Protein AF-A0A3B3Q301-F1 (afdb_monomer)

Nearest PDB structures (foldseek):
  3d89-assembly1_A  TM=9.264E-01  e=3.450E-14  Mus musculus
  5bok-assembly1_A  TM=7.835E-01  e=1.018E-04  Diaphorobacter sp. DS2
  2qpz-assembly1_A  TM=7.096E-01  e=3.428E-04  Pseudomonas putida
  6icl-assembly1_A  TM=6.911E-01  e=5.634E-04  Pseudomonas putida
  3gce-assembly1_A  TM=7.256E-01  e=2.005E-03  Nocardioides aromaticivorans

pLDDT: mean 78.51, std 17.41, range [36.56, 98.62]

InterPro domains:
  IPR017941 Rieske [2Fe-2S] iron-sulphur domain [PS51296] (16-81)
  IPR036922 Rieske [2Fe-2S] iron-sulphur domain superfamily [G3DSA:2.102.10.10] (1-150)
  IPR036922 Rieske [2Fe-2S] iron-sulphur domain superfamily [SSF50022] (16-96)
  IPR054716 Soluble Rieske-type ferredoxin domain [PF22543] (17-122)

Mean predicted aligned error: 18.59 Å

Structure (mmCIF, N/CA/C/O backbone):
data_AF-A0A3B3Q301-F1
#
_entry.id   AF-A0A3B3Q301-F1
#
loop_
_atom_site.group_PDB
_atom_site.id
_atom_site.type_symbol
_atom_site.label_atom_id
_atom_site.label_alt_id
_atom_site.label_comp_id
_atom_site.label_asym_id
_atom_site.label_entity_id
_atom_site.label_seq_id
_atom_site.pdbx_PDB_ins_code
_atom_site.Cartn_x
_atom_site.Cartn_y
_atom_site.Cartn_z
_atom_site.occupancy
_atom_site.B_iso_or_equiv
_atom_site.auth_seq_id
_atom_site.auth_comp_id
_atom_site.auth_asym_id
_atom_site.auth_atom_id
_atom_site.pdbx_PDB_model_num
ATOM 1 N N . MET A 1 1 ? -50.346 21.682 -5.310 1.00 36.56 1 MET A N 1
ATOM 2 C CA . MET A 1 1 ? -48.968 21.917 -5.786 1.00 36.56 1 MET A CA 1
ATOM 3 C C . MET A 1 1 ? -48.054 21.255 -4.774 1.00 36.56 1 MET A C 1
ATOM 5 O O . MET A 1 1 ? -47.810 21.834 -3.727 1.00 36.56 1 MET A O 1
ATOM 9 N N . SER A 1 2 ? -47.692 19.997 -5.012 1.00 40.34 2 SER A N 1
ATOM 10 C CA . SER A 1 2 ? -46.866 19.226 -4.081 1.00 40.34 2 SER A CA 1
ATOM 11 C C . SER A 1 2 ? -45.411 19.411 -4.482 1.00 40.34 2 SER A C 1
ATOM 13 O O . SER A 1 2 ? -45.052 19.125 -5.621 1.00 40.34 2 SER A O 1
ATOM 15 N N . ALA A 1 3 ? -44.613 19.968 -3.575 1.00 45.28 3 ALA A N 1
ATOM 16 C CA . ALA A 1 3 ? -43.180 20.117 -3.750 1.00 45.28 3 ALA A CA 1
ATOM 17 C C . ALA A 1 3 ? -42.536 18.725 -3.741 1.00 45.28 3 ALA A C 1
ATOM 19 O O . ALA A 1 3 ? -42.644 17.997 -2.758 1.00 45.28 3 ALA A O 1
ATOM 20 N N . GLU A 1 4 ? -41.907 18.342 -4.849 1.00 47.25 4 GLU A N 1
ATOM 21 C CA . GLU A 1 4 ? -41.050 17.161 -4.897 1.00 47.25 4 GLU A CA 1
ATOM 22 C C . GLU A 1 4 ? -39.717 17.512 -4.221 1.00 47.25 4 GLU A C 1
ATOM 24 O O . GLU A 1 4 ? -38.924 18.304 -4.737 1.00 47.25 4 GLU A O 1
ATOM 29 N N . GLU A 1 5 ? -39.500 16.948 -3.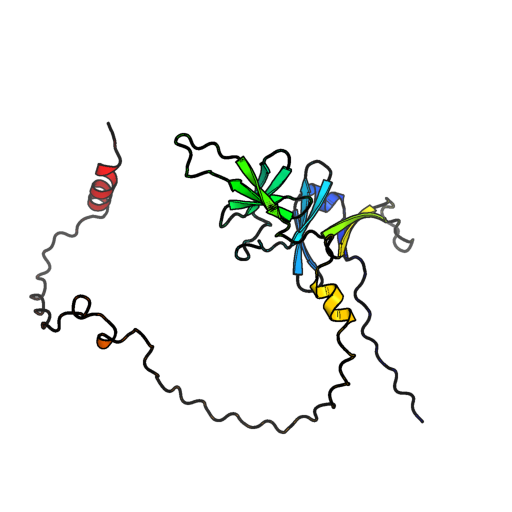032 1.00 49.50 5 GLU A N 1
ATOM 30 C CA . GLU A 1 5 ? -38.214 16.935 -2.335 1.00 49.50 5 GLU A CA 1
ATOM 31 C C . GLU A 1 5 ? -37.152 16.285 -3.232 1.00 49.50 5 GLU A C 1
ATOM 33 O O . GLU A 1 5 ? -37.231 15.109 -3.595 1.00 49.50 5 GLU A O 1
ATOM 38 N N . LYS A 1 6 ? -36.139 17.070 -3.606 1.00 41.47 6 LYS A N 1
ATOM 39 C CA . LYS A 1 6 ? -34.927 16.564 -4.245 1.00 41.47 6 LYS A CA 1
ATOM 40 C C . LYS A 1 6 ? -34.106 15.838 -3.181 1.00 41.47 6 LYS A C 1
ATOM 42 O O . LYS A 1 6 ? -33.477 16.484 -2.351 1.00 41.47 6 LYS A O 1
ATOM 47 N N . ASN A 1 7 ? -34.111 14.509 -3.215 1.00 46.19 7 ASN A N 1
ATOM 48 C CA . ASN A 1 7 ? -33.146 13.704 -2.472 1.00 46.19 7 ASN A CA 1
ATOM 49 C C . ASN A 1 7 ? -31.770 13.869 -3.132 1.00 46.19 7 ASN A C 1
ATOM 51 O O . ASN A 1 7 ? -31.473 13.223 -4.135 1.00 46.19 7 ASN A O 1
ATOM 55 N N . GLU A 1 8 ? -30.965 14.791 -2.608 1.00 46.09 8 GLU A N 1
ATOM 56 C CA . GLU A 1 8 ? -29.528 14.835 -2.866 1.00 46.09 8 GLU A CA 1
ATOM 57 C C . GLU A 1 8 ? -28.879 13.690 -2.080 1.00 46.09 8 GLU A C 1
ATOM 59 O O . GLU A 1 8 ? -29.019 13.618 -0.857 1.00 46.09 8 GLU A O 1
ATOM 64 N N . ASP A 1 9 ? -28.202 12.770 -2.772 1.00 49.12 9 ASP A N 1
ATOM 65 C CA . ASP A 1 9 ? -27.427 11.721 -2.112 1.00 49.12 9 ASP A CA 1
ATOM 66 C C . ASP A 1 9 ? -26.417 12.369 -1.144 1.00 49.12 9 ASP A C 1
ATOM 68 O O . ASP A 1 9 ? -25.700 13.298 -1.539 1.00 49.12 9 ASP A O 1
ATOM 72 N N . PRO A 1 10 ? -26.331 11.920 0.125 1.00 56.00 10 PRO A N 1
ATOM 73 C CA . PRO A 1 10 ? -25.428 12.521 1.093 1.00 56.00 10 PRO A CA 1
ATOM 74 C C . PRO A 1 10 ? -23.990 12.388 0.594 1.00 56.00 10 PRO A C 1
ATOM 76 O O . PRO A 1 10 ? -23.499 11.284 0.342 1.00 56.00 10 PRO A O 1
ATOM 79 N N . SER A 1 11 ? -23.314 13.530 0.442 1.00 60.56 11 SER A N 1
ATOM 80 C CA . SER A 1 11 ? -21.912 13.554 0.026 1.00 60.56 11 SER A CA 1
ATOM 81 C C . SER A 1 11 ? -21.065 12.651 0.939 1.00 60.56 11 SER A C 1
ATOM 83 O O . SER A 1 11 ? -21.287 12.616 2.155 1.00 60.56 11 SER A O 1
ATOM 85 N N . PRO A 1 12 ? -20.117 11.878 0.377 1.00 62.56 12 PRO A N 1
ATOM 86 C CA . PRO A 1 12 ? -19.367 10.904 1.154 1.00 62.56 12 PRO A CA 1
ATOM 87 C C . PRO A 1 12 ? -18.584 11.607 2.271 1.00 62.56 12 PRO A C 1
ATOM 89 O O . PRO A 1 12 ? -17.976 12.656 2.027 1.00 62.56 12 PRO A O 1
ATOM 92 N N . PRO A 1 13 ? -18.548 11.037 3.490 1.00 73.12 13 PRO A N 1
ATOM 93 C CA . PRO A 1 13 ? -17.844 11.656 4.600 1.00 73.12 13 PRO A CA 1
ATOM 94 C C . PRO A 1 13 ? -16.359 11.835 4.269 1.00 73.12 13 PRO A C 1
ATOM 96 O O . PRO A 1 13 ? -15.731 11.013 3.592 1.00 73.12 13 PRO A O 1
ATOM 99 N N . SER A 1 14 ? -15.789 12.936 4.761 1.00 79.88 14 SER A N 1
ATOM 100 C CA . SER A 1 14 ? -14.405 13.335 4.483 1.00 79.88 14 SER A CA 1
ATOM 101 C C . SER A 1 14 ? -13.360 12.408 5.120 1.00 79.88 14 SER A C 1
ATOM 103 O O . SER A 1 14 ? -12.206 12.392 4.679 1.00 79.88 14 SER A O 1
ATOM 105 N N . SER A 1 15 ? -13.763 11.615 6.116 1.00 87.12 15 SER A N 1
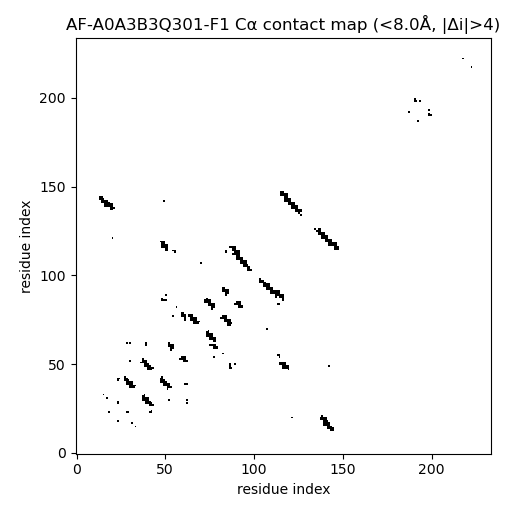ATOM 106 C CA . SER A 1 15 ? -12.936 10.647 6.840 1.00 87.12 15 SER A CA 1
ATOM 107 C C . SER A 1 15 ? -13.754 9.453 7.331 1.00 87.12 15 SER A C 1
ATOM 109 O O . SER A 1 15 ? -14.914 9.609 7.705 1.00 87.12 15 SER A O 1
ATOM 111 N N . TYR A 1 16 ? -13.114 8.287 7.403 1.00 91.12 16 TYR A N 1
ATOM 112 C CA . TYR A 1 16 ? -13.707 7.017 7.818 1.00 91.12 16 TYR A CA 1
ATOM 113 C C . TYR A 1 16 ? -12.986 6.477 9.048 1.00 91.12 16 TYR A C 1
ATOM 115 O O . TYR A 1 16 ? -11.757 6.387 9.063 1.00 91.12 16 TYR A O 1
ATOM 123 N N . PHE A 1 17 ? -13.758 6.094 10.061 1.00 91.81 17 PHE A N 1
ATOM 124 C CA . PHE A 1 17 ? -13.253 5.457 11.273 1.00 91.81 17 PHE A CA 1
ATOM 125 C C . PHE A 1 17 ? -12.709 4.054 10.965 1.00 91.81 17 PHE A C 1
ATOM 127 O O . PHE A 1 17 ? -13.417 3.225 10.390 1.00 91.81 17 PHE A O 1
ATOM 134 N N . ILE A 1 18 ? -11.469 3.768 11.370 1.00 93.25 18 ILE A N 1
ATOM 135 C CA . ILE A 1 18 ? -10.838 2.451 11.176 1.00 93.25 18 ILE A CA 1
ATOM 136 C C . ILE A 1 18 ? -10.936 1.598 12.436 1.00 93.25 18 ILE A C 1
ATOM 138 O O . ILE A 1 18 ? -11.269 0.412 12.355 1.00 93.25 18 ILE A O 1
ATOM 142 N N . GLY A 1 19 ? -10.639 2.197 13.588 1.00 92.00 19 GLY A N 1
ATOM 143 C CA . GLY A 1 19 ? -10.567 1.510 14.871 1.00 92.00 19 GLY A CA 1
ATOM 144 C C . GLY A 1 19 ? -9.884 2.350 15.947 1.00 92.00 19 GLY A C 1
ATOM 145 O O . GLY A 1 19 ? -9.416 3.466 15.692 1.00 92.00 19 GLY A O 1
ATOM 146 N N . LYS A 1 20 ? -9.815 1.790 17.158 1.00 92.06 20 LYS A N 1
ATOM 147 C CA . LYS A 1 20 ? -9.037 2.365 18.258 1.00 92.06 20 LYS A CA 1
ATOM 148 C C . LYS A 1 20 ? -7.546 2.214 17.977 1.00 92.06 20 LYS A C 1
ATOM 150 O O . LYS A 1 20 ? -7.108 1.203 17.428 1.00 92.06 20 LYS A O 1
ATOM 155 N N . ARG A 1 21 ? -6.763 3.205 18.393 1.00 92.69 21 ARG A N 1
ATOM 156 C CA . ARG A 1 21 ? -5.309 3.232 18.224 1.00 92.69 21 ARG A CA 1
ATOM 157 C C . ARG A 1 21 ? -4.651 1.999 18.834 1.00 92.69 21 ARG A C 1
ATOM 159 O O . ARG A 1 21 ? -3.904 1.317 18.146 1.00 92.69 21 ARG A O 1
ATOM 166 N N . GLU A 1 22 ? -4.974 1.688 20.085 1.00 93.69 22 GLU A N 1
ATOM 167 C CA . GLU A 1 22 ? -4.419 0.552 20.836 1.00 93.69 22 GLU A CA 1
ATOM 168 C C . GLU A 1 22 ? -4.620 -0.782 20.109 1.00 93.69 22 GLU A C 1
ATOM 170 O O . GLU A 1 22 ? -3.679 -1.565 19.965 1.00 93.69 22 GLU A O 1
ATOM 175 N N . ASP A 1 23 ? -5.827 -1.003 19.584 1.00 93.62 23 ASP A N 1
ATOM 176 C CA . ASP A 1 23 ? -6.175 -2.224 18.862 1.00 93.62 23 ASP A CA 1
ATOM 177 C C . ASP A 1 23 ? -5.344 -2.355 17.582 1.00 93.62 23 ASP A C 1
ATOM 179 O O . ASP A 1 23 ? -4.756 -3.408 17.332 1.00 93.62 23 ASP A O 1
ATOM 183 N N . ILE A 1 24 ? -5.235 -1.273 16.797 1.00 94.31 24 ILE A N 1
ATOM 184 C CA . ILE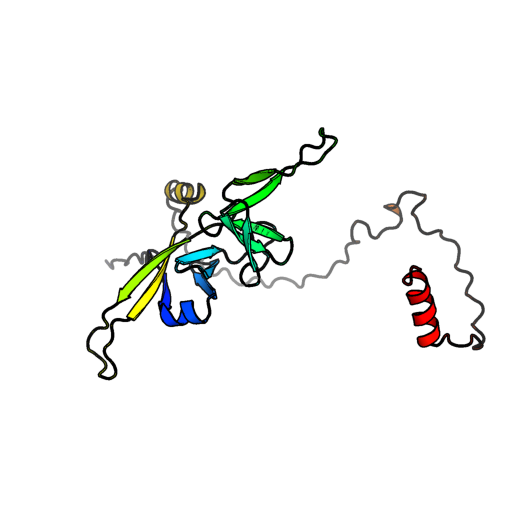 A 1 24 ? -4.481 -1.268 15.534 1.00 94.31 24 ILE A CA 1
ATOM 185 C C . ILE A 1 24 ? -2.975 -1.399 15.797 1.00 94.31 24 ILE A C 1
ATOM 187 O O . ILE A 1 24 ? -2.297 -2.140 15.088 1.00 94.31 24 ILE A O 1
ATOM 191 N N . VAL A 1 25 ? -2.446 -0.735 16.829 1.00 95.38 25 VAL A N 1
ATOM 192 C CA . VAL A 1 25 ? -1.040 -0.858 17.251 1.00 95.38 25 VAL A CA 1
ATOM 193 C C . VAL A 1 25 ? -0.719 -2.301 17.637 1.00 95.38 25 VAL A C 1
ATOM 195 O O . VAL A 1 25 ? 0.315 -2.831 17.226 1.00 95.38 25 VAL A O 1
ATOM 198 N N . LYS A 1 26 ? -1.621 -2.958 18.375 1.00 95.75 26 LYS A N 1
ATOM 199 C CA . LYS A 1 26 ? -1.454 -4.344 18.821 1.00 95.75 26 LYS A CA 1
ATOM 200 C C . LYS A 1 26 ? -1.403 -5.326 17.652 1.00 95.75 26 LYS A C 1
ATOM 202 O O . LYS A 1 26 ? -0.522 -6.182 17.622 1.00 95.75 26 LYS A O 1
ATOM 207 N N . VAL A 1 27 ? -2.320 -5.208 16.688 1.00 96.12 27 VAL A N 1
ATOM 208 C CA . VAL A 1 27 ? -2.354 -6.106 15.514 1.00 96.12 27 VAL A CA 1
ATOM 209 C C . VAL A 1 27 ? -1.389 -5.686 14.402 1.00 96.12 27 VAL A C 1
ATOM 211 O O . VAL A 1 27 ? -1.138 -6.458 13.481 1.00 96.12 27 VAL A O 1
ATOM 214 N N . LYS A 1 28 ? -0.844 -4.465 14.471 1.00 96.44 28 LYS A N 1
ATOM 215 C CA . LYS A 1 28 ? 0.029 -3.788 13.493 1.00 96.44 28 LYS A CA 1
ATOM 216 C C . LYS A 1 28 ? -0.564 -3.563 12.101 1.00 96.44 28 LYS A C 1
ATOM 218 O O . LYS A 1 28 ? -0.073 -2.693 11.384 1.00 96.44 28 LYS A O 1
ATOM 223 N N . ARG A 1 29 ? -1.567 -4.334 11.679 1.00 96.38 29 ARG A N 1
ATOM 224 C CA . ARG A 1 29 ? -2.157 -4.278 10.337 1.00 96.38 29 ARG A CA 1
ATOM 225 C C . ARG A 1 29 ? -3.662 -4.483 10.399 1.00 96.38 29 ARG A C 1
ATOM 227 O O . ARG A 1 29 ? -4.131 -5.424 11.031 1.00 96.38 29 ARG A O 1
ATOM 234 N N . VAL A 1 30 ? -4.411 -3.633 9.708 1.00 96.81 30 VAL A N 1
ATOM 235 C CA . VAL A 1 30 ? -5.868 -3.738 9.575 1.00 96.81 30 VAL A CA 1
ATOM 236 C C . VAL A 1 30 ? -6.262 -3.417 8.142 1.00 96.81 30 VAL A C 1
ATOM 238 O O . VAL A 1 30 ? -5.789 -2.438 7.574 1.00 96.81 30 VAL A O 1
ATOM 241 N N . THR A 1 31 ? -7.166 -4.210 7.575 1.00 96.44 31 THR A N 1
ATOM 242 C CA . THR A 1 31 ? -7.782 -3.932 6.273 1.00 96.44 31 THR A CA 1
ATOM 243 C C . THR A 1 31 ? -9.228 -3.487 6.479 1.00 96.44 31 THR A C 1
ATOM 245 O O . THR A 1 31 ? -9.966 -4.097 7.258 1.00 96.44 31 THR A O 1
ATOM 248 N N . LYS A 1 32 ? -9.655 -2.433 5.779 1.00 94.62 32 LYS A N 1
ATOM 249 C CA . LYS A 1 32 ? -11.044 -1.954 5.765 1.00 94.62 32 LYS A CA 1
ATOM 250 C C . LYS A 1 32 ? -11.495 -1.620 4.350 1.00 94.62 32 LYS A C 1
ATOM 252 O O . LYS A 1 32 ? -10.722 -1.085 3.563 1.00 94.62 32 LYS A O 1
ATOM 257 N N . PHE A 1 33 ? -12.764 -1.886 4.061 1.00 93.38 33 PHE A N 1
ATOM 258 C CA . PHE A 1 33 ? -13.397 -1.482 2.811 1.00 93.38 33 PHE A CA 1
ATOM 259 C C . PHE A 1 33 ? -13.957 -0.060 2.947 1.00 93.38 33 PHE A C 1
ATOM 261 O O . PHE A 1 33 ? -14.827 0.187 3.780 1.00 93.38 33 PHE A O 1
ATOM 268 N N . ILE A 1 34 ? -13.429 0.879 2.162 1.00 89.88 34 ILE A N 1
ATOM 269 C CA . ILE A 1 34 ? -13.727 2.315 2.229 1.00 89.88 34 ILE A CA 1
ATOM 270 C C . ILE A 1 34 ? -13.982 2.818 0.807 1.00 89.88 34 ILE A C 1
ATOM 272 O O . ILE A 1 34 ? -13.106 2.705 -0.049 1.00 89.88 34 ILE A O 1
ATOM 276 N N . ASN A 1 35 ? -15.166 3.377 0.538 1.00 85.00 35 ASN A N 1
ATOM 277 C CA . ASN A 1 35 ? -15.541 3.947 -0.769 1.00 85.00 35 ASN A CA 1
ATOM 278 C C . ASN A 1 35 ? -15.228 3.040 -1.969 1.00 85.00 35 ASN A C 1
ATOM 280 O O . ASN A 1 35 ? -14.646 3.477 -2.963 1.00 85.00 35 ASN A O 1
ATOM 284 N N . GLY A 1 36 ? -15.576 1.756 -1.865 1.00 86.94 36 GLY A N 1
ATOM 285 C CA . GLY A 1 36 ? -15.342 0.802 -2.949 1.00 86.94 36 GLY A CA 1
ATOM 286 C C . GLY A 1 36 ? -13.911 0.260 -3.029 1.00 86.94 36 GLY A C 1
ATOM 287 O O . GLY A 1 36 ? -13.565 -0.366 -4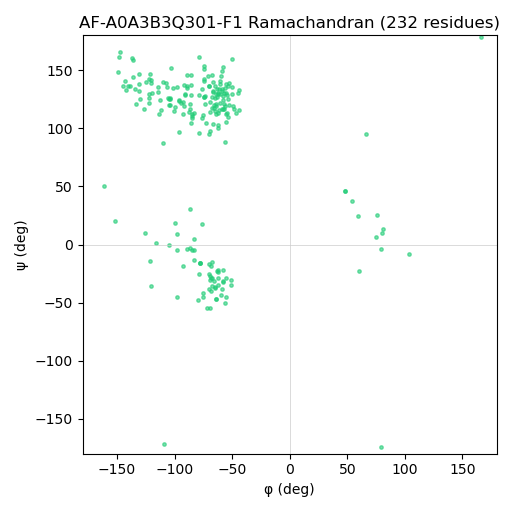.029 1.00 86.94 36 GLY A O 1
ATOM 288 N N . ARG A 1 37 ? -13.051 0.519 -2.032 1.00 91.38 37 ARG A N 1
ATOM 289 C CA . ARG A 1 37 ? -11.642 0.098 -2.035 1.00 91.38 37 ARG A CA 1
ATOM 290 C C . ARG A 1 37 ? -11.239 -0.597 -0.747 1.00 91.38 37 ARG A C 1
ATOM 292 O O . ARG A 1 37 ? -11.540 -0.119 0.341 1.00 91.38 37 ARG A O 1
ATOM 299 N N . ASP A 1 38 ? -10.467 -1.668 -0.883 1.00 95.31 38 ASP A N 1
ATOM 300 C CA . ASP A 1 38 ? -9.754 -2.276 0.237 1.00 95.31 38 ASP A CA 1
ATOM 301 C C . ASP A 1 38 ? -8.543 -1.411 0.604 1.00 95.31 38 ASP A C 1
ATOM 303 O O . ASP A 1 38 ? -7.574 -1.324 -0.157 1.00 95.31 38 ASP A O 1
ATOM 307 N N . VAL A 1 39 ? -8.586 -0.784 1.774 1.00 96.62 39 VAL A N 1
ATOM 308 C CA . VAL A 1 39 ? -7.501 0.028 2.327 1.00 96.62 39 VAL A CA 1
ATOM 309 C C . VAL A 1 39 ? -6.803 -0.752 3.429 1.00 96.62 39 VAL A C 1
ATOM 311 O O . VAL A 1 39 ? -7.430 -1.202 4.387 1.00 96.62 39 VAL A O 1
ATOM 314 N N . LEU A 1 40 ? -5.488 -0.884 3.292 1.00 97.75 40 LEU A N 1
ATOM 315 C CA . LEU A 1 40 ? -4.594 -1.457 4.283 1.00 97.75 40 LEU A CA 1
ATOM 316 C C . LEU A 1 40 ? -4.014 -0.335 5.145 1.00 97.75 40 LEU A C 1
ATOM 318 O O . LEU A 1 40 ? -3.341 0.558 4.629 1.00 97.75 40 LEU A O 1
ATOM 322 N N . VAL A 1 41 ? -4.244 -0.414 6.451 1.00 97.44 41 VAL A N 1
ATOM 323 C CA . VAL A 1 41 ? -3.661 0.455 7.475 1.00 97.44 41 VAL A CA 1
ATOM 324 C C . VAL A 1 41 ? -2.586 -0.323 8.225 1.00 97.44 41 VAL A C 1
ATOM 326 O O . VAL A 1 41 ? -2.833 -1.419 8.726 1.00 97.44 41 VAL A O 1
ATOM 329 N N . LEU A 1 42 ? -1.388 0.245 8.287 1.00 97.06 42 LEU A N 1
ATOM 330 C CA . LEU A 1 42 ? -0.187 -0.333 8.878 1.00 97.06 42 LEU A CA 1
ATOM 331 C C . LEU A 1 42 ? 0.301 0.575 10.002 1.00 97.06 42 LEU A C 1
ATOM 333 O O . LEU A 1 42 ? 0.341 1.791 9.833 1.00 97.06 42 LEU A O 1
ATOM 337 N N . TYR A 1 43 ? 0.731 -0.016 11.108 1.00 96.56 43 TYR A N 1
ATOM 338 C CA . TYR A 1 43 ? 1.466 0.663 12.165 1.00 96.56 43 TYR A CA 1
ATOM 339 C C . TYR A 1 43 ? 2.903 0.142 12.193 1.00 96.56 43 TYR A C 1
ATOM 341 O O . TYR A 1 43 ? 3.143 -1.042 12.445 1.00 96.56 43 TYR A O 1
ATOM 349 N N . HIS A 1 44 ? 3.860 1.021 11.905 1.00 95.25 44 HIS A N 1
ATOM 350 C CA . HIS A 1 44 ? 5.278 0.681 11.859 1.00 95.25 44 HIS A CA 1
ATOM 351 C C . HIS A 1 44 ? 6.121 1.857 12.359 1.00 95.25 44 HIS A C 1
ATOM 353 O O . HIS A 1 44 ? 5.858 3.001 12.004 1.00 95.25 44 HIS A O 1
ATOM 359 N N . ASN A 1 45 ? 7.131 1.585 13.192 1.00 92.56 45 ASN A N 1
ATOM 360 C CA . ASN A 1 45 ? 8.032 2.596 13.768 1.00 92.56 45 ASN A CA 1
ATOM 361 C C . ASN A 1 45 ? 7.302 3.816 14.362 1.00 92.56 45 ASN A C 1
ATOM 363 O O . ASN A 1 45 ? 7.651 4.962 14.090 1.00 92.56 45 ASN A O 1
ATOM 367 N N . GLY A 1 46 ? 6.244 3.576 15.140 1.00 92.44 46 GLY A N 1
ATOM 368 C CA . GLY A 1 46 ? 5.496 4.654 15.789 1.00 92.44 46 GLY A CA 1
ATOM 369 C C . GLY A 1 46 ? 4.510 5.403 14.888 1.00 92.44 46 GLY A C 1
ATOM 370 O O . GLY A 1 46 ? 3.786 6.251 15.394 1.00 92.44 46 GLY A O 1
ATOM 371 N N . THR A 1 47 ? 4.457 5.092 13.589 1.00 94.19 47 THR A N 1
ATOM 372 C CA . THR A 1 47 ? 3.701 5.859 12.588 1.00 94.19 47 THR A CA 1
ATOM 373 C C . THR A 1 47 ? 2.645 4.999 11.899 1.00 94.19 47 THR A C 1
ATOM 375 O O . THR A 1 47 ? 2.883 3.829 11.585 1.00 94.19 47 THR A O 1
ATOM 378 N N . PHE A 1 48 ? 1.474 5.585 11.632 1.00 96.25 48 PHE A N 1
ATOM 379 C CA . PHE A 1 48 ? 0.453 4.957 10.801 1.00 96.25 48 PHE A CA 1
ATOM 380 C C . PHE A 1 48 ? 0.631 5.294 9.320 1.00 96.25 48 PHE A C 1
ATOM 382 O O . PHE A 1 48 ? 0.806 6.448 8.928 1.00 96.25 48 PHE A O 1
ATOM 389 N N . HIS A 1 49 ? 0.487 4.276 8.482 1.00 96.94 49 HIS A N 1
ATOM 390 C CA . HIS A 1 49 ? 0.477 4.382 7.030 1.00 96.94 49 HIS A CA 1
ATOM 391 C C . HIS A 1 49 ? -0.803 3.745 6.499 1.00 96.94 49 HIS A C 1
ATOM 393 O O . HIS A 1 49 ? -1.212 2.697 6.988 1.00 96.94 49 HIS A O 1
ATOM 399 N N . ALA A 1 50 ? -1.433 4.345 5.492 1.00 96.94 50 ALA A N 1
ATOM 400 C CA . ALA A 1 50 ? -2.597 3.759 4.837 1.00 96.94 50 ALA A CA 1
ATOM 401 C C . ALA A 1 50 ? -2.415 3.779 3.324 1.00 96.94 50 ALA A C 1
ATOM 403 O O . ALA A 1 50 ? -2.072 4.810 2.757 1.00 96.94 50 ALA A O 1
ATOM 404 N N . MET A 1 51 ? -2.663 2.658 2.658 1.00 97.44 51 MET A N 1
ATOM 405 C CA . MET A 1 51 ? -2.579 2.547 1.201 1.00 97.44 51 MET A CA 1
ATOM 406 C C . MET A 1 51 ? -3.596 1.543 0.673 1.00 97.44 51 MET A C 1
ATOM 408 O O . MET A 1 51 ? -4.160 0.766 1.439 1.00 97.44 51 MET A O 1
ATOM 412 N N . ASP A 1 52 ? -3.837 1.544 -0.635 1.00 97.38 52 ASP A N 1
ATOM 413 C CA . ASP A 1 52 ? -4.661 0.498 -1.247 1.00 97.38 52 ASP A CA 1
ATOM 414 C C . ASP A 1 52 ? -4.026 -0.879 -0.965 1.00 97.38 52 ASP A C 1
ATOM 416 O O . ASP A 1 52 ? -2.823 -1.064 -1.149 1.00 97.38 52 ASP A O 1
ATOM 420 N N . MET A 1 53 ? -4.825 -1.850 -0.521 1.00 97.69 53 MET A N 1
ATOM 421 C CA . MET A 1 53 ? -4.361 -3.197 -0.164 1.00 97.69 53 MET A CA 1
ATOM 422 C C . MET A 1 53 ? -3.876 -3.988 -1.388 1.00 97.69 53 MET A C 1
ATOM 424 O O . MET A 1 53 ? -3.038 -4.883 -1.275 1.00 97.69 53 MET A O 1
ATOM 428 N N . ARG A 1 54 ? -4.428 -3.695 -2.567 1.00 97.81 54 ARG A N 1
ATOM 429 C CA . ARG A 1 54 ? -4.113 -4.390 -3.818 1.00 97.81 54 ARG A CA 1
ATOM 430 C C . ARG A 1 54 ? -2.902 -3.738 -4.478 1.00 97.81 54 ARG A C 1
ATOM 432 O O . ARG A 1 54 ? -2.927 -2.553 -4.792 1.00 97.81 54 ARG A O 1
ATOM 439 N N . CYS A 1 55 ? -1.846 -4.515 -4.698 1.00 98.06 55 CYS A N 1
ATOM 440 C CA . CYS A 1 55 ? -0.611 -4.056 -5.331 1.00 98.06 55 CYS A CA 1
ATOM 441 C C . CYS A 1 55 ? -0.862 -3.559 -6.759 1.00 98.06 55 CYS A C 1
ATOM 443 O O . CYS A 1 55 ? -1.472 -4.274 -7.555 1.00 98.06 55 CYS A O 1
ATOM 445 N N . TYR A 1 56 ? -0.309 -2.398 -7.115 1.00 97.75 56 TYR A N 1
ATOM 446 C CA . TYR A 1 56 ? -0.460 -1.800 -8.446 1.00 97.75 56 TYR A CA 1
ATOM 447 C C . TYR A 1 56 ? 0.029 -2.683 -9.607 1.00 97.75 56 TYR A C 1
ATOM 449 O O . TYR A 1 56 ? -0.371 -2.455 -10.743 1.00 97.75 56 TYR A O 1
ATOM 457 N N . HIS A 1 57 ? 0.915 -3.654 -9.354 1.00 97.00 57 HIS A N 1
ATOM 458 C CA . HIS A 1 57 ? 1.477 -4.500 -10.409 1.00 97.00 57 HIS A CA 1
ATOM 459 C C . HIS A 1 57 ? 0.436 -5.458 -10.999 1.00 97.00 57 HIS A C 1
ATOM 461 O O . HIS A 1 57 ? 0.237 -5.498 -12.208 1.00 97.00 57 HIS A O 1
ATOM 467 N N . SER A 1 58 ? -0.212 -6.252 -10.142 1.00 97.12 58 SER A N 1
ATOM 468 C CA . SER A 1 58 ? -1.166 -7.288 -10.578 1.00 97.12 58 SER A CA 1
ATOM 469 C C . SER A 1 58 ? -2.248 -7.581 -9.535 1.00 97.12 58 SER A C 1
ATOM 471 O O . SER A 1 58 ? -2.831 -8.653 -9.542 1.00 97.12 58 SER A O 1
ATOM 473 N N . GLY A 1 59 ? -2.492 -6.672 -8.585 1.00 97.44 59 GLY A N 1
ATOM 474 C CA . GLY A 1 59 ? -3.528 -6.839 -7.559 1.00 97.44 59 GLY A CA 1
ATOM 475 C C . GLY A 1 59 ? -3.140 -7.710 -6.358 1.00 97.44 59 GLY A C 1
ATOM 476 O O . GLY A 1 59 ? -4.006 -8.087 -5.567 1.00 97.44 59 GLY A O 1
ATOM 477 N N . GLY A 1 60 ? -1.849 -8.013 -6.187 1.00 97.81 60 GLY A N 1
ATOM 478 C CA . GLY A 1 60 ? -1.367 -8.852 -5.086 1.00 97.81 60 GLY A CA 1
ATOM 479 C C . GLY A 1 60 ? -1.709 -8.304 -3.690 1.00 97.81 60 GLY A C 1
ATOM 480 O O . GLY A 1 60 ? -1.788 -7.086 -3.519 1.00 97.81 60 GLY A O 1
ATOM 481 N N . PRO A 1 61 ? -1.902 -9.173 -2.681 1.00 97.81 61 PRO A N 1
ATOM 482 C CA . PRO A 1 61 ? -2.376 -8.789 -1.356 1.00 97.81 61 PRO A CA 1
ATOM 483 C C . PRO A 1 61 ? -1.239 -8.186 -0.523 1.00 97.81 61 PRO A C 1
ATOM 485 O O . PRO A 1 61 ? -0.477 -8.907 0.120 1.00 97.81 61 PRO A O 1
ATOM 488 N N . LEU A 1 62 ? -1.127 -6.855 -0.501 1.00 98.25 62 LEU A N 1
ATOM 489 C CA . LEU A 1 62 ? -0.085 -6.164 0.267 1.00 98.25 62 LEU A CA 1
ATOM 490 C C . LEU A 1 62 ? -0.212 -6.394 1.775 1.00 98.25 62 LEU A C 1
ATOM 492 O O . LEU A 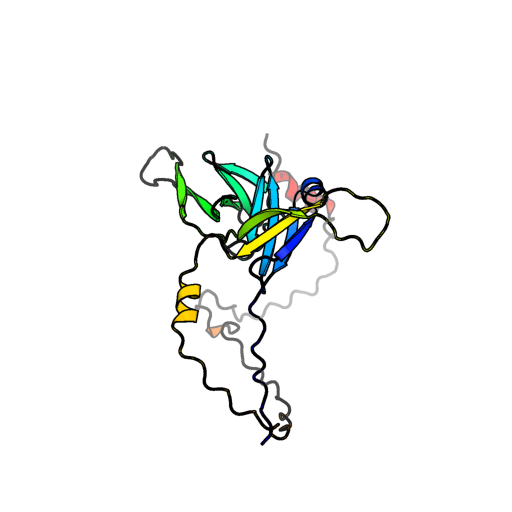1 62 ? 0.791 -6.332 2.470 1.00 98.25 62 LEU A O 1
ATOM 496 N N . GLN A 1 63 ? -1.394 -6.752 2.284 1.00 97.56 63 GLN A N 1
ATOM 497 C CA . GLN A 1 63 ? -1.574 -7.114 3.695 1.00 97.56 63 GLN A CA 1
ATOM 498 C C . GLN A 1 63 ? -0.632 -8.242 4.159 1.00 97.56 63 GLN A C 1
ATOM 500 O O . GLN A 1 63 ? -0.210 -8.238 5.314 1.00 97.56 63 GLN A O 1
ATOM 505 N N . ASN A 1 64 ? -0.229 -9.128 3.239 1.00 97.38 64 ASN A N 1
ATOM 506 C CA . ASN A 1 64 ? 0.684 -10.248 3.482 1.00 97.38 64 ASN A CA 1
ATOM 507 C C . ASN A 1 64 ? 2.139 -9.931 3.076 1.00 97.38 64 ASN A C 1
ATOM 509 O O . ASN A 1 64 ? 2.954 -10.840 2.982 1.00 97.38 64 ASN A O 1
ATOM 513 N N . GLY A 1 65 ? 2.452 -8.678 2.736 1.00 97.75 65 GLY A N 1
ATOM 514 C CA . GLY A 1 65 ? 3.793 -8.268 2.322 1.00 97.75 65 GLY A CA 1
ATOM 515 C C . GLY A 1 65 ? 4.696 -7.912 3.497 1.00 97.75 65 GLY A C 1
ATOM 516 O O . GLY A 1 65 ? 4.233 -7.339 4.484 1.00 97.75 65 GLY A O 1
ATOM 517 N N . ASP A 1 66 ? 5.987 -8.191 3.396 1.00 97.56 66 ASP A N 1
ATOM 518 C CA . ASP A 1 66 ? 6.954 -7.808 4.427 1.00 97.56 66 ASP A CA 1
ATOM 519 C C . ASP A 1 66 ? 7.242 -6.304 4.387 1.00 97.56 66 ASP A C 1
ATOM 521 O O . ASP A 1 66 ? 7.060 -5.657 3.354 1.00 97.56 66 ASP A O 1
ATOM 525 N N . ILE A 1 67 ? 7.635 -5.725 5.524 1.00 98.00 67 ILE A N 1
ATOM 526 C CA . ILE A 1 67 ? 8.067 -4.323 5.598 1.00 98.00 67 ILE A CA 1
ATOM 527 C C . ILE A 1 67 ? 9.583 -4.319 5.739 1.00 98.00 67 ILE A C 1
ATOM 529 O O . ILE A 1 67 ? 10.119 -4.867 6.698 1.00 98.00 67 ILE A O 1
ATOM 533 N N . GLU A 1 68 ? 10.253 -3.690 4.784 1.00 97.50 68 GLU A N 1
ATOM 534 C CA . GLU A 1 68 ? 11.708 -3.645 4.675 1.00 97.50 68 GLU A CA 1
ATOM 535 C C . GLU A 1 68 ? 12.173 -2.232 4.313 1.00 97.50 68 GLU A C 1
ATOM 537 O O . GLU A 1 68 ? 11.407 -1.410 3.802 1.00 97.50 68 GLU A O 1
ATOM 542 N N . GLU A 1 69 ? 13.445 -1.941 4.558 1.00 97.00 69 GLU A N 1
ATOM 543 C CA . GLU A 1 69 ? 14.045 -0.652 4.235 1.00 97.00 69 GLU A CA 1
ATOM 544 C C . GLU A 1 69 ? 14.920 -0.750 2.982 1.00 97.00 69 GLU A C 1
ATOM 546 O O . GLU A 1 69 ? 15.854 -1.547 2.911 1.00 97.00 69 GLU A O 1
ATOM 551 N N . PHE A 1 70 ? 14.644 0.099 1.990 1.00 96.88 70 PHE A N 1
ATOM 552 C CA . PHE A 1 70 ? 15.438 0.193 0.766 1.00 96.88 70 PHE A CA 1
ATOM 553 C C . PHE A 1 70 ? 15.805 1.643 0.493 1.00 96.88 70 PHE A C 1
ATOM 555 O O . PHE A 1 70 ? 14.932 2.504 0.395 1.00 96.88 70 PHE A O 1
ATOM 562 N N . SER A 1 71 ? 17.102 1.921 0.329 1.00 93.25 71 SER A N 1
ATOM 563 C CA . SER A 1 71 ? 17.603 3.277 0.059 1.00 93.25 71 SER A CA 1
ATOM 564 C C . SER A 1 71 ? 17.136 4.319 1.095 1.00 93.25 71 SER A C 1
ATOM 566 O O . SER A 1 71 ? 16.800 5.444 0.725 1.00 93.25 71 SER A O 1
ATOM 568 N N . GLY A 1 72 ? 17.058 3.939 2.377 1.00 94.50 72 GLY A N 1
ATOM 569 C CA . GLY A 1 72 ? 16.570 4.811 3.454 1.00 94.50 72 GLY A CA 1
ATOM 570 C C . GLY A 1 72 ? 15.048 5.011 3.478 1.00 94.50 72 GLY A C 1
ATOM 571 O O . GLY A 1 72 ? 14.547 5.857 4.214 1.00 94.50 72 GLY A O 1
ATOM 572 N N . LYS A 1 73 ? 14.292 4.291 2.634 1.00 96.38 73 LYS A N 1
ATOM 573 C CA . LYS A 1 73 ? 12.830 4.381 2.557 1.00 96.38 73 LYS A CA 1
ATOM 574 C C . LYS A 1 73 ? 12.197 3.078 3.042 1.00 96.38 73 LYS A C 1
ATOM 576 O O . LYS A 1 73 ? 12.446 2.012 2.477 1.00 96.38 73 LYS A O 1
ATOM 581 N N . LEU A 1 74 ? 11.305 3.178 4.027 1.00 97.56 74 LEU A N 1
ATOM 582 C CA . LEU A 1 74 ? 10.450 2.064 4.435 1.00 97.56 74 LEU A CA 1
ATOM 583 C C . LEU A 1 74 ? 9.497 1.689 3.303 1.00 97.56 74 LEU A C 1
ATOM 585 O O . LEU A 1 74 ? 8.749 2.533 2.797 1.00 97.56 74 LEU A O 1
ATOM 589 N N . CYS A 1 75 ? 9.509 0.418 2.928 1.00 98.25 75 CYS A N 1
ATOM 590 C CA . CYS A 1 75 ? 8.714 -0.128 1.848 1.00 98.25 75 CYS A CA 1
ATOM 591 C C . CYS A 1 75 ? 7.973 -1.383 2.286 1.00 98.25 75 CYS A C 1
ATOM 593 O O . CYS A 1 75 ? 8.501 -2.200 3.032 1.00 98.25 75 CYS A O 1
ATOM 595 N N . ILE A 1 76 ? 6.782 -1.575 1.733 1.00 98.44 76 ILE A N 1
ATOM 596 C CA . ILE A 1 76 ? 6.126 -2.875 1.729 1.00 98.44 76 ILE A CA 1
ATOM 597 C C . ILE A 1 76 ? 6.540 -3.663 0.484 1.00 98.44 76 ILE A C 1
ATOM 599 O O . ILE A 1 76 ? 6.567 -3.125 -0.629 1.00 98.44 76 ILE A O 1
ATOM 603 N N . VAL A 1 77 ? 6.876 -4.936 0.670 1.00 98.62 77 VAL A N 1
ATOM 604 C CA . VAL A 1 77 ? 7.290 -5.860 -0.387 1.00 98.62 77 VAL A CA 1
ATOM 605 C C . VAL A 1 77 ? 6.108 -6.740 -0.764 1.00 98.62 77 VAL A C 1
ATOM 607 O O . VAL A 1 77 ? 5.623 -7.545 0.026 1.00 98.62 77 VAL A O 1
ATOM 610 N N . CYS A 1 78 ? 5.620 -6.603 -1.997 1.00 98.50 78 CYS A N 1
ATOM 611 C CA . CYS A 1 78 ? 4.498 -7.405 -2.473 1.00 98.50 78 CYS A CA 1
ATOM 612 C C . CYS A 1 78 ? 4.859 -8.905 -2.478 1.00 98.50 78 CYS A C 1
ATOM 614 O O . CYS A 1 78 ? 5.863 -9.275 -3.094 1.00 98.50 78 CYS A O 1
ATOM 616 N N . PRO A 1 79 ? 4.032 -9.793 -1.893 1.00 98.31 79 PRO A N 1
ATOM 617 C CA . PRO A 1 79 ? 4.376 -11.207 -1.764 1.00 98.31 79 PRO A CA 1
ATOM 618 C C . PRO A 1 79 ? 4.467 -11.934 -3.112 1.00 98.31 79 PRO A C 1
ATOM 620 O O . PRO A 1 79 ? 5.294 -12.834 -3.238 1.00 98.31 79 PRO A O 1
ATOM 623 N N . TRP A 1 80 ? 3.681 -11.519 -4.115 1.00 98.12 80 TRP A N 1
ATOM 624 C CA . TRP A 1 80 ? 3.617 -12.176 -5.428 1.00 98.12 80 TRP A CA 1
ATOM 625 C C . TRP A 1 80 ? 4.870 -11.945 -6.275 1.00 98.12 80 TRP A C 1
ATOM 627 O O . TRP A 1 80 ? 5.497 -12.896 -6.718 1.00 98.12 80 TRP A O 1
ATOM 637 N N . HIS A 1 81 ? 5.250 -10.682 -6.483 1.00 97.31 81 HIS A N 1
ATOM 638 C CA . HIS A 1 81 ? 6.295 -10.316 -7.454 1.00 97.31 81 HIS A CA 1
ATOM 639 C C . HIS A 1 81 ? 7.428 -9.473 -6.848 1.00 97.31 81 HIS A C 1
ATOM 641 O O . HIS A 1 81 ? 8.236 -8.902 -7.573 1.00 97.31 81 HIS A O 1
ATOM 647 N N . LYS A 1 82 ? 7.467 -9.332 -5.516 1.00 97.88 82 LYS A N 1
ATOM 648 C CA . LYS A 1 82 ? 8.529 -8.641 -4.756 1.00 97.88 82 LYS A CA 1
ATOM 649 C C . LYS A 1 82 ? 8.745 -7.165 -5.117 1.00 97.88 82 LYS A C 1
ATOM 651 O O . LYS A 1 82 ? 9.817 -6.595 -4.883 1.00 97.88 82 LYS A O 1
ATOM 656 N N . TYR A 1 83 ? 7.703 -6.535 -5.658 1.00 98.12 83 TYR A N 1
ATOM 657 C CA . TYR A 1 83 ? 7.646 -5.096 -5.888 1.00 98.12 83 TYR A CA 1
ATOM 658 C C . TYR A 1 83 ? 7.744 -4.351 -4.559 1.00 98.12 83 TYR A C 1
ATOM 660 O O . TYR A 1 83 ? 7.012 -4.668 -3.624 1.00 98.12 83 TYR A O 1
ATOM 668 N N . LYS A 1 84 ? 8.640 -3.365 -4.503 1.00 98.50 84 LYS A N 1
ATOM 669 C CA . LYS A 1 84 ? 8.942 -2.567 -3.312 1.00 98.50 84 LYS A CA 1
ATOM 670 C C . LYS A 1 84 ? 8.198 -1.247 -3.426 1.00 98.50 84 LYS A C 1
ATOM 672 O O . LYS A 1 84 ? 8.408 -0.517 -4.395 1.00 98.50 84 LYS A O 1
ATOM 677 N N . ILE A 1 85 ? 7.298 -0.979 -2.490 1.00 98.62 85 ILE A N 1
ATOM 678 C CA . ILE A 1 85 ? 6.411 0.186 -2.519 1.00 98.62 85 ILE A CA 1
ATOM 679 C C . ILE A 1 85 ? 6.635 1.001 -1.254 1.00 98.62 85 ILE A C 1
ATOM 681 O O . ILE A 1 85 ? 6.443 0.472 -0.164 1.00 98.62 85 ILE A O 1
ATOM 685 N N . THR A 1 86 ? 7.007 2.275 -1.372 1.00 98.19 86 THR A N 1
ATOM 686 C CA . THR A 1 86 ? 7.268 3.110 -0.190 1.00 98.19 86 THR A CA 1
ATOM 687 C C . THR A 1 86 ? 5.997 3.326 0.635 1.00 98.19 86 THR A C 1
ATOM 689 O O . THR A 1 86 ? 4.932 3.615 0.092 1.00 98.19 86 THR A O 1
ATOM 692 N N . LEU A 1 87 ? 6.097 3.215 1.963 1.00 97.12 87 LEU A N 1
ATOM 693 C CA . LEU A 1 87 ? 4.949 3.381 2.867 1.00 97.12 87 LEU A CA 1
ATOM 694 C C . LEU A 1 87 ? 4.429 4.823 2.928 1.00 97.12 87 LEU A C 1
ATOM 696 O O . LEU A 1 87 ? 3.252 5.053 3.204 1.00 97.12 87 LEU A O 1
ATOM 700 N N . LEU A 1 88 ? 5.313 5.796 2.704 1.00 95.31 88 LEU A N 1
ATOM 701 C CA . LEU A 1 88 ? 4.999 7.213 2.867 1.00 95.31 88 LEU A CA 1
ATOM 702 C C . LEU A 1 88 ? 4.222 7.787 1.672 1.00 95.31 88 LEU A C 1
ATOM 704 O O . LEU A 1 88 ? 3.191 8.432 1.880 1.00 95.31 88 LEU A O 1
ATOM 708 N N . GLU A 1 89 ? 4.709 7.501 0.460 1.00 96.00 89 GLU A N 1
ATOM 709 C CA . GLU A 1 89 ? 4.278 8.120 -0.808 1.00 96.00 89 GLU A CA 1
ATOM 710 C C . GLU A 1 89 ? 3.751 7.097 -1.832 1.00 96.00 89 GLU A C 1
ATOM 712 O O . GLU A 1 89 ? 3.121 7.464 -2.817 1.00 96.00 89 GLU A O 1
ATOM 717 N N . GLY A 1 90 ? 3.994 5.795 -1.637 1.00 97.12 90 GLY A N 1
ATOM 718 C CA . GLY A 1 90 ? 3.562 4.763 -2.581 1.00 97.12 90 GLY A CA 1
ATOM 719 C C . GLY A 1 90 ? 4.415 4.688 -3.850 1.00 97.12 90 GLY A C 1
ATOM 720 O O . GLY A 1 90 ? 3.944 4.248 -4.903 1.00 97.12 90 GLY A O 1
ATOM 721 N N . GLU A 1 91 ? 5.675 5.116 -3.782 1.00 97.94 91 GLU A N 1
ATOM 722 C CA . GLU A 1 91 ? 6.623 5.013 -4.890 1.00 97.94 91 GLU A CA 1
ATOM 723 C C . GLU A 1 91 ? 7.037 3.561 -5.141 1.00 97.94 91 GLU A C 1
ATOM 725 O O . GLU A 1 91 ? 7.367 2.835 -4.206 1.00 97.94 91 GLU A O 1
ATOM 730 N N . GLY A 1 92 ? 7.096 3.147 -6.408 1.00 98.06 92 GLY A N 1
ATOM 731 C CA . GLY A 1 92 ? 7.652 1.845 -6.780 1.00 98.06 92 GLY A CA 1
ATOM 732 C C . GLY A 1 92 ? 9.173 1.901 -6.932 1.00 98.06 92 GLY A C 1
ATOM 733 O O . GLY A 1 92 ? 9.653 2.461 -7.916 1.00 98.06 92 GLY A O 1
ATOM 734 N N . LEU A 1 93 ? 9.929 1.294 -6.016 1.00 97.81 93 LEU A N 1
ATOM 735 C CA . LEU A 1 93 ? 11.395 1.259 -6.076 1.00 97.81 93 LEU A CA 1
ATOM 736 C C . LEU A 1 93 ? 11.917 0.052 -6.859 1.00 97.81 93 LEU A C 1
ATOM 738 O O . LEU A 1 93 ? 11.351 -1.044 -6.815 1.00 97.81 93 LEU A O 1
ATOM 742 N N . TYR A 1 94 ? 13.032 0.249 -7.557 1.00 96.62 94 TYR A N 1
ATOM 743 C CA . TYR A 1 94 ? 13.759 -0.801 -8.265 1.00 96.62 94 TYR A CA 1
ATOM 744 C C . TYR A 1 94 ? 15.259 -0.503 -8.293 1.00 96.62 94 TYR A C 1
ATOM 746 O O . TYR A 1 94 ? 15.683 0.631 -8.078 1.00 96.62 94 TYR A O 1
ATOM 754 N N . GLN A 1 95 ? 16.064 -1.529 -8.560 1.00 95.62 95 GLN A N 1
ATOM 755 C CA . GLN A 1 95 ? 17.488 -1.364 -8.823 1.00 95.62 95 GLN A CA 1
ATOM 756 C C . GLN A 1 95 ? 17.693 -1.218 -10.331 1.00 95.62 95 GLN A C 1
ATOM 758 O O . GLN A 1 95 ? 17.433 -2.147 -11.092 1.00 95.62 95 GLN A O 1
ATOM 763 N N . ALA A 1 96 ? 18.113 -0.033 -10.760 1.00 92.19 96 ALA A N 1
ATOM 764 C CA . ALA A 1 96 ? 18.542 0.223 -12.120 1.00 92.19 96 ALA A CA 1
ATOM 765 C C . ALA A 1 96 ? 19.948 -0.347 -12.323 1.00 92.19 96 ALA A C 1
ATOM 767 O O . ALA A 1 96 ? 20.842 -0.136 -11.500 1.00 92.19 96 ALA A O 1
ATOM 768 N N . VAL A 1 97 ? 20.131 -1.053 -13.431 1.00 92.75 97 VAL A N 1
ATOM 769 C CA . VAL A 1 97 ? 21.405 -1.635 -13.847 1.00 92.75 97 VAL A CA 1
ATOM 770 C C . VAL A 1 97 ? 21.726 -1.074 -15.223 1.00 92.75 97 VAL A C 1
ATOM 772 O O . VAL A 1 97 ? 20.870 -1.097 -16.104 1.00 92.75 97 VAL A O 1
ATOM 775 N N . ASP A 1 98 ? 22.937 -0.550 -15.396 1.00 88.62 98 ASP A N 1
ATOM 776 C CA . ASP A 1 98 ? 23.434 -0.135 -16.706 1.00 88.62 98 ASP A CA 1
ATOM 777 C C . ASP A 1 98 ? 24.042 -1.358 -17.411 1.00 88.62 98 ASP A C 1
ATOM 779 O O . ASP A 1 98 ? 25.089 -1.844 -16.967 1.00 88.62 98 ASP A O 1
ATOM 783 N N . PRO A 1 99 ? 23.410 -1.879 -18.481 1.00 89.44 99 PRO A N 1
ATOM 784 C CA . PRO A 1 99 ? 23.902 -3.062 -19.183 1.00 89.44 99 PRO A CA 1
ATOM 785 C C . PRO A 1 99 ? 25.227 -2.810 -19.918 1.00 89.44 99 PRO A C 1
ATOM 787 O O . PRO A 1 99 ? 25.900 -3.761 -20.302 1.00 89.44 99 PRO A O 1
ATOM 790 N N . SER A 1 100 ? 25.624 -1.548 -20.106 1.00 89.88 100 SER A N 1
ATOM 791 C CA . SER A 1 100 ? 26.864 -1.175 -20.797 1.00 89.88 100 SER A CA 1
ATOM 792 C C . SER A 1 100 ? 28.104 -1.345 -19.911 1.00 89.88 100 SER A C 1
ATOM 794 O O . SER A 1 100 ? 29.233 -1.330 -20.406 1.00 89.88 100 SER A O 1
ATOM 796 N N . GLN A 1 101 ? 27.926 -1.483 -18.591 1.00 88.56 101 GLN A N 1
ATOM 797 C CA . GLN A 1 101 ? 29.026 -1.624 -17.638 1.00 88.56 101 GLN A CA 1
ATOM 798 C C . GLN A 1 101 ? 29.386 -3.094 -17.416 1.00 88.56 101 GLN A C 1
ATOM 800 O O . GLN A 1 101 ? 28.541 -3.909 -17.063 1.00 88.56 101 GLN A O 1
ATOM 805 N N . LYS A 1 102 ? 30.681 -3.423 -17.528 1.00 87.19 102 LYS A N 1
ATOM 806 C CA . LYS A 1 102 ? 31.196 -4.783 -17.266 1.00 87.19 102 LYS A CA 1
ATOM 807 C C . LYS A 1 102 ? 30.978 -5.251 -15.823 1.00 87.19 102 LYS A C 1
ATOM 809 O O . LYS A 1 102 ? 30.873 -6.446 -15.580 1.00 87.19 102 LYS A O 1
ATOM 814 N N . VAL A 1 103 ? 30.938 -4.318 -14.870 1.00 90.19 103 VAL A N 1
ATOM 815 C CA . VAL A 1 103 ? 30.643 -4.595 -13.459 1.00 90.19 103 VAL A CA 1
ATOM 816 C C . VAL A 1 103 ? 29.314 -3.939 -13.129 1.00 90.19 103 VAL A C 1
ATOM 818 O O . VAL A 1 103 ? 29.216 -2.711 -13.111 1.00 90.19 103 VAL A O 1
ATOM 821 N N . LEU A 1 104 ? 28.297 -4.758 -12.867 1.00 87.44 104 LEU A N 1
ATOM 822 C CA . LEU A 1 104 ? 26.955 -4.277 -12.567 1.00 87.44 104 LEU A CA 1
ATOM 823 C C . LEU A 1 104 ? 26.953 -3.582 -11.201 1.00 87.44 104 LEU A C 1
ATOM 825 O O . LEU A 1 104 ? 27.169 -4.211 -10.167 1.00 87.44 104 LEU A O 1
ATOM 829 N N . LYS A 1 105 ? 26.707 -2.270 -11.200 1.00 89.50 105 LYS A N 1
ATOM 830 C CA . LYS A 1 105 ? 26.535 -1.462 -9.986 1.00 89.50 105 LYS A CA 1
ATOM 831 C C . LYS A 1 105 ? 25.070 -1.042 -9.872 1.00 89.50 105 LYS A C 1
ATOM 833 O O . LYS A 1 105 ? 24.719 0.024 -10.385 1.00 89.50 105 LYS A O 1
ATOM 838 N N . PRO A 1 106 ? 24.208 -1.867 -9.252 1.00 91.06 106 PRO A N 1
ATOM 839 C CA . PRO A 1 106 ? 22.797 -1.542 -9.119 1.00 91.06 106 PRO A CA 1
ATOM 840 C C . PRO A 1 106 ? 22.623 -0.249 -8.321 1.00 91.06 106 PRO A C 1
ATOM 842 O O . PRO A 1 106 ? 23.172 -0.093 -7.230 1.00 91.06 106 PRO A O 1
ATOM 845 N N . LYS A 1 107 ? 21.841 0.682 -8.866 1.00 92.94 107 LYS A N 1
ATOM 846 C CA . LYS A 1 107 ? 21.469 1.934 -8.200 1.00 92.94 107 LYS A CA 1
ATOM 847 C C . LYS A 1 107 ? 19.978 1.940 -7.935 1.00 92.94 107 LYS A C 1
ATOM 849 O O . LYS A 1 107 ? 19.190 1.596 -8.810 1.00 92.94 107 LYS A O 1
ATOM 854 N N . TRP A 1 108 ? 19.576 2.355 -6.742 1.00 95.69 108 TRP A N 1
ATOM 855 C CA . TRP A 1 108 ? 18.161 2.521 -6.440 1.00 95.69 108 TRP A CA 1
ATOM 856 C C . TRP A 1 108 ? 17.564 3.660 -7.263 1.00 95.69 108 TRP A C 1
ATOM 858 O O . TRP A 1 108 ? 18.108 4.760 -7.321 1.00 95.69 108 TRP A O 1
ATOM 868 N N . ALA A 1 109 ? 16.434 3.374 -7.894 1.00 95.62 109 ALA A N 1
ATOM 869 C CA . ALA A 1 109 ? 15.660 4.308 -8.688 1.00 95.62 109 ALA A CA 1
ATOM 870 C C . ALA A 1 109 ? 14.168 4.160 -8.363 1.00 95.62 109 ALA A C 1
ATOM 872 O O . ALA A 1 109 ? 13.713 3.132 -7.851 1.00 95.62 109 ALA A O 1
ATOM 873 N N . SER A 1 110 ? 13.398 5.204 -8.666 1.00 97.00 110 SER A N 1
ATOM 874 C CA . SER A 1 110 ? 11.952 5.250 -8.444 1.00 97.00 110 SER A CA 1
ATOM 875 C C . SER A 1 110 ? 11.209 5.215 -9.775 1.00 97.00 110 SER A C 1
ATOM 877 O O . SER A 1 110 ? 11.609 5.865 -10.739 1.00 97.00 110 SER A O 1
ATOM 879 N N . LYS A 1 111 ? 10.102 4.469 -9.830 1.00 96.00 111 LYS A N 1
ATOM 880 C CA . LYS A 1 111 ? 9.121 4.517 -10.927 1.00 96.00 111 LYS A CA 1
ATOM 881 C C . LYS A 1 111 ? 8.116 5.670 -10.746 1.00 96.00 111 LYS A C 1
ATOM 883 O O . LYS A 1 111 ? 7.159 5.755 -11.516 1.00 96.00 111 LYS A O 1
ATOM 888 N N . GLY A 1 112 ? 8.300 6.517 -9.730 1.00 96.50 112 GLY A N 1
ATOM 889 C CA . GLY A 1 112 ? 7.315 7.494 -9.269 1.00 96.50 112 GLY A CA 1
ATOM 890 C C . GLY A 1 112 ? 6.230 6.855 -8.401 1.00 96.50 112 GLY A C 1
ATOM 891 O O . GLY A 1 112 ? 6.297 5.665 -8.077 1.00 96.50 112 GLY A O 1
ATOM 892 N N . ILE A 1 113 ? 5.221 7.649 -8.037 1.00 96.44 113 ILE A N 1
ATOM 893 C CA . ILE A 1 113 ? 4.061 7.203 -7.253 1.00 96.44 113 ILE A CA 1
ATOM 894 C C . ILE A 1 113 ? 3.259 6.199 -8.087 1.00 96.44 113 ILE A C 1
ATOM 896 O O . ILE A 1 113 ? 2.761 6.518 -9.169 1.00 96.44 113 ILE A O 1
ATOM 900 N N . LYS A 1 114 ? 3.163 4.964 -7.594 1.00 96.94 114 LYS A N 1
ATOM 901 C CA . LYS A 1 114 ? 2.457 3.858 -8.258 1.00 96.94 114 LYS A CA 1
ATOM 902 C C . LYS A 1 114 ? 1.331 3.297 -7.409 1.00 96.94 114 LYS A C 1
ATOM 904 O O . LYS A 1 114 ? 0.296 2.919 -7.949 1.00 96.94 114 LYS A O 1
ATOM 909 N N . GLN A 1 115 ? 1.527 3.264 -6.097 1.00 97.62 115 GLN A N 1
ATOM 910 C CA . GLN A 1 115 ? 0.523 2.844 -5.138 1.00 97.62 115 GLN A CA 1
ATOM 911 C C . GLN A 1 115 ? -0.158 4.072 -4.546 1.00 97.62 115 GLN A C 1
ATOM 913 O O . GLN A 1 115 ? 0.494 5.041 -4.165 1.00 97.62 115 GLN A O 1
ATOM 918 N N . ARG A 1 116 ? -1.483 4.035 -4.441 1.00 95.62 116 ARG A N 1
ATOM 919 C CA . ARG A 1 116 ? -2.227 5.097 -3.774 1.00 95.62 116 ARG A CA 1
ATOM 920 C C . ARG A 1 116 ? -2.033 5.009 -2.267 1.00 95.62 116 ARG A C 1
ATOM 922 O O . ARG A 1 116 ? -2.327 3.975 -1.671 1.00 95.62 116 ARG A O 1
ATOM 929 N N . VAL A 1 117 ? -1.635 6.125 -1.670 1.00 96.12 117 VAL A N 1
ATOM 930 C CA . VAL A 1 117 ? -1.556 6.308 -0.219 1.00 96.12 117 VAL A CA 1
ATOM 931 C C . VAL A 1 117 ? -2.686 7.227 0.235 1.00 96.12 117 VAL A C 1
ATOM 933 O O . VAL A 1 117 ? -2.996 8.223 -0.421 1.00 96.12 117 VAL A O 1
ATOM 936 N N . HIS A 1 118 ? -3.307 6.893 1.360 1.00 94.81 118 HIS A N 1
ATOM 937 C CA . HIS A 1 118 ? -4.370 7.660 2.000 1.00 94.81 118 HIS A CA 1
ATOM 938 C C . HIS A 1 118 ? -3.826 8.432 3.199 1.00 94.81 118 HIS A C 1
ATOM 940 O O . HIS A 1 118 ? -2.838 8.038 3.825 1.00 94.81 118 HIS A O 1
ATOM 946 N N . LEU A 1 119 ? -4.452 9.564 3.511 1.00 92.25 119 LEU A N 1
ATOM 947 C CA . LEU A 1 119 ? -4.083 10.340 4.690 1.00 92.25 119 LEU A CA 1
ATOM 948 C C . LEU A 1 119 ? -4.694 9.700 5.943 1.00 92.25 119 LEU A C 1
ATOM 950 O O . LEU A 1 119 ? -5.899 9.456 5.989 1.00 92.25 119 LEU A O 1
ATOM 954 N N . VAL A 1 120 ? -3.857 9.464 6.953 1.00 93.62 120 VAL A N 1
ATOM 955 C CA . VAL A 1 120 ? -4.266 8.955 8.265 1.00 93.62 120 VAL A CA 1
ATOM 956 C C . VAL A 1 120 ? -4.302 10.113 9.257 1.00 93.62 120 VAL A C 1
ATOM 958 O O . VAL A 1 120 ? -3.377 10.923 9.289 1.00 93.62 120 VAL A O 1
ATOM 961 N N . LYS A 1 121 ? -5.367 10.196 10.054 1.00 91.81 121 LYS A N 1
ATOM 962 C CA . LYS A 1 121 ? -5.513 11.151 11.155 1.00 91.81 121 LYS A CA 1
ATOM 963 C C . LYS A 1 121 ? -5.740 10.391 12.455 1.00 91.81 121 LYS A C 1
ATOM 965 O O . LYS A 1 121 ? -6.664 9.584 12.543 1.00 91.81 121 LYS A O 1
ATOM 970 N N . GLU A 1 122 ? -4.916 10.685 13.450 1.00 91.38 122 GLU A N 1
ATOM 971 C CA . GLU A 1 122 ? -5.135 10.276 14.837 1.00 91.38 122 GLU A CA 1
ATOM 972 C C . GLU A 1 122 ? -5.929 11.381 15.545 1.00 91.38 122 GLU A C 1
ATOM 974 O O . GLU A 1 122 ? -5.592 12.561 15.436 1.00 91.38 122 GLU A O 1
ATOM 979 N N . GLN A 1 123 ? -7.023 11.019 16.213 1.00 86.00 123 GLN A N 1
ATOM 980 C CA . GLN A 1 123 ? -7.877 11.945 16.957 1.00 86.00 123 GLN A CA 1
ATOM 981 C C . GLN A 1 123 ? -8.213 11.354 18.323 1.00 86.00 123 GLN A C 1
ATOM 983 O O . GLN A 1 123 ? -8.632 10.203 18.410 1.00 86.00 123 GLN A O 1
ATOM 988 N N . THR A 1 124 ? -8.096 12.154 19.377 1.00 84.06 124 THR A N 1
ATOM 989 C CA . THR A 1 124 ? -8.566 11.783 20.715 1.00 84.06 124 THR A CA 1
ATOM 990 C C . THR A 1 124 ? -10.049 12.126 20.824 1.00 84.06 124 THR A C 1
ATOM 992 O O . THR A 1 124 ? -10.424 13.299 20.771 1.00 84.06 124 THR A O 1
ATOM 995 N N . GLN A 1 125 ? -10.912 11.114 20.928 1.00 71.75 125 GLN A N 1
ATOM 996 C CA . GLN A 1 125 ? -12.351 11.317 21.084 1.00 71.75 125 GLN A CA 1
ATOM 997 C C . GLN A 1 125 ? -12.746 11.242 22.561 1.00 71.75 125 GLN A C 1
ATOM 999 O O . GLN A 1 125 ? -12.510 10.240 23.240 1.00 71.75 125 GLN A O 1
ATOM 1004 N N . ASN A 1 126 ? -13.402 12.302 23.038 1.00 62.34 126 ASN A N 1
ATOM 1005 C CA . ASN A 1 126 ? -14.087 12.311 24.326 1.00 62.34 126 ASN A CA 1
ATOM 1006 C C . ASN A 1 126 ? -15.514 11.794 24.106 1.00 62.34 126 ASN A C 1
ATOM 1008 O O . ASN A 1 126 ? -16.299 12.425 23.398 1.00 62.34 126 ASN A O 1
ATOM 1012 N N . THR A 1 127 ? -15.851 10.638 24.673 1.00 57.06 127 THR A N 1
ATOM 1013 C CA . THR A 1 127 ? -17.197 10.063 24.570 1.00 57.06 127 THR A CA 1
ATOM 1014 C C . THR A 1 127 ? -18.204 10.890 25.385 1.00 57.06 127 THR A C 1
ATOM 1016 O O . THR A 1 127 ? -17.917 11.328 26.499 1.00 57.06 127 THR A O 1
ATOM 1019 N N . THR A 1 128 ? -19.386 11.152 24.818 1.00 52.53 128 THR A N 1
ATOM 1020 C CA . THR A 1 128 ? -20.489 11.879 25.477 1.00 52.53 128 THR A CA 1
ATOM 1021 C C . THR A 1 128 ? -21.266 10.963 26.452 1.00 52.53 128 THR A C 1
ATOM 1023 O O . THR A 1 128 ? -21.144 9.739 26.388 1.00 52.53 128 THR A O 1
ATOM 1026 N N . PRO A 1 129 ? -22.035 11.520 27.411 1.00 47.72 129 PRO A N 1
ATOM 1027 C CA . PRO A 1 129 ? -22.208 10.952 28.755 1.00 47.72 129 PRO A CA 1
ATOM 1028 C C . PRO A 1 129 ? -23.321 9.897 28.926 1.00 47.72 129 PRO A C 1
ATOM 1030 O O . PRO A 1 129 ? -23.891 9.808 30.011 1.00 47.72 129 PRO A O 1
ATOM 1033 N N . TYR A 1 130 ? -23.665 9.098 27.909 1.00 52.03 130 TYR A N 1
ATOM 1034 C CA . TYR A 1 130 ? -24.828 8.197 28.026 1.00 52.03 130 TYR A CA 1
ATOM 1035 C C . TYR A 1 130 ? -24.544 6.797 28.603 1.00 52.03 130 TYR A C 1
ATOM 1037 O O . TYR A 1 130 ? -25.489 6.054 28.842 1.00 52.03 130 TYR A O 1
ATOM 1045 N N . ASP A 1 131 ? -23.294 6.418 28.899 1.00 51.38 131 ASP A N 1
ATOM 1046 C CA . ASP A 1 131 ? -23.037 5.128 29.558 1.00 51.38 131 ASP A CA 1
ATOM 1047 C C . ASP A 1 131 ? -21.935 5.201 30.626 1.00 51.38 131 ASP A C 1
ATOM 1049 O O . ASP A 1 131 ? -20.905 5.860 30.484 1.00 51.38 131 ASP A O 1
ATOM 1053 N N . SER A 1 132 ? -22.203 4.560 31.759 1.00 57.19 132 SER A N 1
ATOM 1054 C CA . SER A 1 132 ? -21.641 4.850 33.082 1.00 57.19 132 SER A CA 1
ATOM 1055 C C . SER A 1 132 ? -20.491 3.929 33.501 1.00 57.19 132 SER A C 1
ATOM 1057 O O . SER A 1 132 ? -20.132 3.886 34.679 1.00 57.19 132 SER A O 1
ATOM 1059 N N . LYS A 1 133 ? -19.848 3.219 32.567 1.00 56.62 133 LYS A N 1
ATOM 1060 C CA . LYS A 1 133 ? -18.709 2.344 32.887 1.00 56.62 133 LYS A CA 1
ATOM 1061 C C . LYS A 1 133 ? -17.485 2.667 32.024 1.00 56.62 133 LYS A C 1
ATOM 1063 O O . LYS A 1 133 ? -17.489 2.504 30.813 1.00 56.62 133 LYS A O 1
ATOM 1068 N N . SER A 1 134 ? -16.425 3.101 32.714 1.00 50.06 134 SER A N 1
ATOM 1069 C CA . SER A 1 134 ? -15.066 3.439 32.247 1.00 50.06 134 SER A CA 1
ATOM 1070 C C . SER A 1 134 ? -14.927 4.659 31.320 1.00 50.06 134 SER A C 1
ATOM 1072 O O . SER A 1 134 ? -15.050 4.587 30.104 1.00 50.06 134 SER A O 1
ATOM 1074 N N . ARG A 1 135 ? -14.608 5.795 31.955 1.00 66.25 135 ARG A N 1
ATOM 1075 C CA . ARG A 1 135 ? -14.219 7.079 31.359 1.00 66.25 135 ARG A CA 1
ATOM 1076 C C . ARG A 1 135 ? -12.714 7.078 31.089 1.00 66.25 135 ARG A C 1
ATOM 1078 O O . ARG A 1 135 ? -11.959 7.249 32.038 1.00 66.25 135 ARG A O 1
ATOM 1085 N N . LEU A 1 136 ? -12.280 6.931 29.843 1.00 58.66 136 LEU A N 1
ATOM 1086 C CA . LEU A 1 136 ? -10.940 7.341 29.410 1.00 58.66 136 LEU A CA 1
ATOM 1087 C C . LEU A 1 136 ? -11.040 7.909 27.985 1.00 58.66 136 LEU A C 1
ATOM 1089 O O . LEU A 1 136 ? -11.829 7.379 27.198 1.00 58.66 136 LEU A O 1
ATOM 1093 N N . PRO A 1 137 ? -10.305 8.988 27.653 1.00 61.12 137 PRO A N 1
ATOM 1094 C CA . PRO A 1 137 ? -10.216 9.469 26.277 1.00 61.12 137 PRO A CA 1
ATOM 1095 C C . PRO A 1 137 ? -9.700 8.333 25.391 1.00 61.12 137 PRO A C 1
ATOM 1097 O O . PRO A 1 137 ? -8.715 7.684 25.738 1.00 61.12 137 PRO A O 1
ATOM 1100 N N . VAL A 1 138 ? -10.381 8.066 24.275 1.00 67.44 138 VAL A N 1
ATOM 1101 C CA . VAL A 1 138 ? -9.991 6.986 23.362 1.00 67.44 138 VAL A CA 1
ATOM 1102 C C . VAL A 1 138 ? -9.330 7.603 22.140 1.00 67.44 138 VAL A C 1
ATOM 1104 O O . VAL A 1 138 ? -9.955 8.379 21.413 1.00 67.44 138 VAL A O 1
ATOM 1107 N N . ASP A 1 139 ? -8.073 7.241 21.900 1.00 79.62 139 ASP A N 1
ATOM 1108 C CA . ASP A 1 139 ? -7.381 7.599 20.667 1.00 79.62 139 ASP A CA 1
ATOM 1109 C C . ASP A 1 139 ? -7.903 6.737 19.513 1.00 79.62 139 ASP A C 1
ATOM 1111 O O . ASP A 1 139 ? -7.925 5.502 19.566 1.00 79.62 139 ASP A O 1
ATOM 1115 N N . VAL A 1 140 ? -8.318 7.400 18.444 1.00 84.56 140 VAL A N 1
ATOM 1116 C CA . VAL A 1 140 ? -8.982 6.808 17.288 1.00 84.56 140 VAL A CA 1
ATOM 1117 C C . VAL A 1 140 ? -8.193 7.109 16.021 1.00 84.56 140 VAL A C 1
ATOM 1119 O O . VAL A 1 140 ? -7.694 8.218 15.832 1.00 84.56 140 VAL A O 1
ATOM 1122 N N . VAL A 1 141 ? -8.139 6.132 15.114 1.00 86.62 141 VAL A N 1
ATOM 1123 C CA . VAL A 1 141 ? -7.516 6.281 13.796 1.00 86.62 141 VAL A CA 1
ATOM 1124 C C . VAL A 1 141 ? -8.596 6.395 12.726 1.00 86.62 141 VAL A C 1
ATOM 1126 O O . VAL A 1 141 ? -9.457 5.520 12.593 1.00 86.62 141 VAL A O 1
ATOM 1129 N N . SER A 1 142 ? -8.525 7.463 11.933 1.00 86.81 142 SER A N 1
ATOM 1130 C CA . SER A 1 142 ? -9.391 7.685 10.774 1.00 86.81 142 SER A CA 1
ATOM 1131 C C . SER A 1 142 ? -8.576 7.825 9.494 1.00 86.81 142 SER A C 1
ATOM 1133 O O . SER A 1 142 ? -7.477 8.378 9.500 1.00 86.81 142 SER A O 1
ATOM 1135 N N . VAL A 1 143 ? -9.127 7.356 8.377 1.00 86.69 143 VAL A N 1
ATOM 1136 C CA . VAL A 1 143 ? -8.519 7.483 7.047 1.00 86.69 143 VAL A CA 1
ATOM 1137 C C . VAL A 1 143 ? -9.388 8.382 6.180 1.00 86.69 143 VAL A C 1
ATOM 1139 O O . VAL A 1 143 ? -10.603 8.217 6.122 1.00 86.69 143 VAL A O 1
ATOM 1142 N N . SER A 1 144 ? -8.771 9.352 5.517 1.00 86.31 144 SER A N 1
ATOM 1143 C CA . SER A 1 144 ? -9.431 10.251 4.565 1.00 86.31 144 SER A CA 1
ATOM 1144 C C . SER A 1 144 ? -8.998 9.958 3.126 1.00 86.31 144 SER A C 1
ATOM 1146 O O . SER A 1 144 ? -8.304 8.980 2.862 1.00 86.31 144 SER A O 1
ATOM 1148 N N . HIS A 1 145 ? -9.404 10.819 2.193 1.00 79.44 145 HIS A N 1
ATOM 1149 C CA . HIS A 1 145 ? -9.066 10.730 0.775 1.00 79.44 145 HIS A CA 1
ATOM 1150 C C . HIS A 1 145 ? -7.555 10.547 0.502 1.00 79.44 145 HIS A C 1
ATOM 1152 O O . HIS A 1 145 ? -6.688 10.853 1.327 1.00 79.44 145 HIS A O 1
ATOM 1158 N N . SER A 1 146 ? -7.266 10.047 -0.703 1.00 80.81 146 SER A N 1
ATOM 1159 C CA . SER A 1 146 ? -5.922 9.879 -1.271 1.00 80.81 146 SER A CA 1
ATOM 1160 C C . SER A 1 146 ? -5.047 11.116 -1.040 1.00 80.81 146 SER A C 1
ATOM 1162 O O . SER A 1 146 ? -5.467 12.220 -1.378 1.00 80.81 146 SER A O 1
ATOM 1164 N N . LYS A 1 147 ? -3.818 10.930 -0.536 1.00 78.50 147 LYS A N 1
ATOM 1165 C CA . LYS A 1 147 ? -2.836 12.018 -0.352 1.00 78.50 147 LYS A CA 1
ATOM 1166 C C . LYS A 1 147 ? -2.509 12.714 -1.669 1.00 78.50 147 LYS A C 1
ATOM 1168 O O . LYS A 1 147 ? -2.351 13.928 -1.719 1.00 78.50 147 LYS A O 1
ATOM 1173 N N . HIS A 1 148 ? -2.430 11.931 -2.741 1.00 74.50 148 HIS A N 1
ATOM 1174 C CA . HIS A 1 148 ? -2.218 12.448 -4.083 1.00 74.50 148 HIS A CA 1
ATOM 1175 C C . HIS A 1 148 ? -3.568 12.664 -4.759 1.00 74.50 148 HIS A C 1
ATOM 1177 O O . HIS A 1 148 ? -4.361 11.722 -4.895 1.00 74.50 148 HIS A O 1
ATOM 1183 N N . VAL A 1 149 ? -3.822 13.901 -5.187 1.00 61.62 149 VAL A N 1
ATOM 1184 C CA . VAL A 1 149 ? -4.976 14.251 -6.017 1.00 61.62 149 VAL A CA 1
ATOM 1185 C C . VAL A 1 149 ? -4.799 13.540 -7.356 1.00 61.62 149 VAL A C 1
ATOM 1187 O O . VAL A 1 149 ? -3.835 13.779 -8.079 1.00 61.62 149 VAL A O 1
ATOM 1190 N N . SER A 1 150 ? -5.682 12.597 -7.677 1.00 55.94 150 SER A N 1
ATOM 1191 C CA . SER A 1 150 ? -5.627 11.921 -8.975 1.00 55.94 150 SER A CA 1
ATOM 1192 C C . SER A 1 150 ? -6.137 12.854 -10.068 1.00 55.94 150 SER A C 1
ATOM 1194 O O . SER A 1 150 ? -7.163 13.491 -9.872 1.00 55.94 150 SER A O 1
ATOM 1196 N N . ALA A 1 151 ? -5.524 12.861 -11.253 1.00 56.34 151 ALA A N 1
ATOM 1197 C CA . ALA A 1 151 ? -6.023 13.643 -12.394 1.00 56.34 151 ALA A CA 1
ATOM 1198 C C . ALA A 1 151 ? -7.525 13.405 -12.690 1.00 56.34 151 ALA A C 1
ATOM 1200 O O . ALA A 1 151 ? -8.238 14.318 -13.096 1.00 56.34 151 ALA A O 1
ATOM 1201 N N . PHE A 1 152 ? -8.033 12.203 -12.395 1.00 54.50 152 PHE A N 1
ATOM 1202 C CA . PHE A 1 152 ? -9.441 11.833 -12.561 1.00 54.50 152 PHE A CA 1
ATOM 1203 C C . PHE A 1 152 ? -10.417 12.510 -11.585 1.00 54.50 152 PHE A C 1
ATOM 1205 O O . PHE A 1 152 ? -11.583 12.670 -11.934 1.00 54.50 152 PHE A O 1
ATOM 1212 N N . SER A 1 153 ? -9.991 12.950 -10.392 1.00 55.88 153 SER A N 1
ATOM 1213 C CA . SER A 1 153 ? -10.904 13.675 -9.488 1.00 55.88 153 SER A CA 1
ATOM 1214 C C . SER A 1 153 ? -11.264 15.056 -10.040 1.00 55.88 153 SER A C 1
ATOM 1216 O O . SER A 1 153 ? -12.391 15.502 -9.865 1.00 55.88 153 SER A O 1
ATOM 1218 N N . ASN A 1 154 ? -10.356 15.677 -10.801 1.00 53.78 154 ASN A N 1
ATOM 1219 C CA . ASN A 1 154 ? -10.612 16.937 -11.510 1.00 53.78 154 ASN A CA 1
ATOM 1220 C C . ASN A 1 154 ? -11.435 16.741 -12.796 1.00 53.78 154 ASN A C 1
ATOM 1222 O O . ASN A 1 154 ? -11.950 17.704 -13.365 1.00 53.78 154 ASN A O 1
ATOM 1226 N N . PHE A 1 155 ? -11.541 15.503 -13.289 1.00 55.38 155 PHE A N 1
ATOM 1227 C CA . PHE A 1 155 ? -12.389 15.192 -14.435 1.00 55.38 155 PHE A CA 1
ATOM 1228 C C . PHE A 1 155 ? -13.864 15.165 -14.026 1.00 55.38 155 PHE A C 1
ATOM 1230 O O . PHE A 1 155 ? -14.694 15.758 -14.707 1.00 55.38 155 PHE A O 1
ATOM 1237 N N . SER A 1 156 ? -14.181 14.573 -12.865 1.00 58.56 156 SER A N 1
ATOM 1238 C CA . SER A 1 156 ? -15.555 14.521 -12.337 1.00 58.56 156 SER A CA 1
ATOM 1239 C C . SER A 1 156 ? -16.180 15.902 -12.135 1.00 58.56 156 SER A C 1
ATOM 1241 O O . SER A 1 156 ? -17.385 16.047 -12.291 1.00 58.56 156 SER A O 1
ATOM 1243 N N . THR A 1 157 ? -15.378 16.918 -11.813 1.00 59.31 157 THR A N 1
ATOM 1244 C CA . THR A 1 157 ? -15.853 18.297 -11.622 1.00 59.31 157 THR A CA 1
ATOM 1245 C C . THR A 1 157 ? -16.121 19.037 -12.934 1.00 59.31 157 THR A C 1
ATOM 1247 O O . THR A 1 157 ? -16.776 20.071 -12.913 1.00 59.31 157 THR A O 1
ATOM 1250 N N . ASN A 1 158 ? -15.614 18.533 -14.066 1.00 61.69 158 ASN A N 1
ATOM 1251 C CA . ASN A 1 158 ? -15.809 19.114 -15.401 1.00 61.69 158 ASN A CA 1
ATOM 1252 C C . ASN A 1 158 ? -16.816 18.334 -16.259 1.00 61.69 158 ASN A C 1
ATOM 1254 O O . ASN A 1 158 ? -17.074 18.710 -17.402 1.00 61.69 158 ASN A O 1
ATOM 1258 N N . LEU A 1 159 ? -17.389 17.251 -15.731 1.00 64.56 159 LEU A N 1
ATOM 1259 C CA . LEU A 1 159 ? -18.491 16.563 -16.389 1.00 64.56 159 LEU A CA 1
ATOM 1260 C C . LEU A 1 159 ? -19.769 17.404 -16.229 1.00 64.56 159 LEU A C 1
ATOM 1262 O O . LEU A 1 159 ? -20.117 17.769 -15.104 1.00 64.56 159 LEU A O 1
ATOM 1266 N N . PRO A 1 160 ? -20.483 17.727 -17.324 1.00 61.94 160 PRO A N 1
ATOM 1267 C CA . PRO A 1 160 ? -21.773 18.394 -17.222 1.00 61.94 160 PRO A CA 1
ATOM 1268 C C . PRO A 1 160 ? -22.732 17.505 -16.428 1.00 61.94 160 PRO A C 1
ATOM 1270 O O . PRO A 1 160 ? -22.727 16.284 -16.602 1.00 61.94 160 PRO A O 1
ATOM 1273 N N . ALA A 1 161 ? -23.560 18.112 -15.572 1.00 62.41 161 ALA A N 1
ATOM 1274 C CA . ALA A 1 161 ? -24.579 17.388 -14.821 1.00 62.41 161 ALA A CA 1
ATOM 1275 C C . ALA A 1 161 ? -25.379 16.488 -15.776 1.00 62.41 161 ALA A C 1
ATOM 1277 O O . ALA A 1 161 ? -25.984 16.970 -16.742 1.00 62.41 161 ALA A O 1
ATOM 1278 N N . SER A 1 162 ? -25.341 15.173 -15.539 1.00 57.03 162 SER A N 1
ATOM 1279 C CA . SER A 1 162 ? -26.133 14.230 -16.320 1.00 57.03 162 SER A CA 1
ATOM 1280 C C . SER A 1 162 ? -27.595 14.634 -16.186 1.00 57.03 162 SER A C 1
ATOM 1282 O O . SER A 1 162 ? -28.105 14.747 -15.068 1.00 57.03 162 SER A O 1
ATOM 1284 N N . LYS A 1 163 ? -28.279 14.863 -17.312 1.00 63.31 163 LYS A N 1
ATOM 1285 C CA . LYS A 1 163 ? -29.735 15.034 -17.288 1.00 63.31 163 LYS A CA 1
ATOM 1286 C C . LYS A 1 163 ? -30.334 13.813 -16.579 1.00 63.31 163 LYS A C 1
ATOM 1288 O O . LYS A 1 163 ? -29.867 12.703 -16.849 1.00 63.31 163 LYS A O 1
ATOM 1293 N N . PRO A 1 164 ? -31.315 13.995 -15.678 1.00 50.78 164 PRO A N 1
ATOM 1294 C CA . PRO A 1 164 ? -31.942 12.871 -15.001 1.00 50.78 164 PRO A CA 1
ATOM 1295 C C . PRO A 1 164 ? -32.431 11.889 -16.063 1.00 50.78 164 PRO A C 1
ATOM 1297 O O . PRO A 1 164 ? -33.122 12.285 -17.007 1.00 50.78 164 PRO A O 1
ATOM 1300 N N . ALA A 1 165 ? -32.007 10.630 -15.945 1.00 61.62 165 ALA A N 1
ATOM 1301 C CA . ALA A 1 165 ? -32.477 9.587 -16.836 1.00 61.62 165 ALA A CA 1
ATOM 1302 C C . ALA A 1 165 ? -34.012 9.549 -16.743 1.00 61.62 165 ALA A C 1
ATOM 1304 O O . ALA A 1 165 ? -34.550 9.623 -15.630 1.00 61.62 165 ALA A O 1
ATOM 1305 N N . PRO A 1 166 ? -34.740 9.470 -17.870 1.00 57.19 166 PRO A N 1
ATOM 1306 C CA . PRO A 1 166 ? -36.174 9.241 -17.811 1.00 57.19 166 PRO A CA 1
ATOM 1307 C C . PRO A 1 166 ? -36.408 7.973 -16.985 1.00 57.19 166 PRO A C 1
ATOM 1309 O O . PRO A 1 166 ? -35.758 6.955 -17.224 1.00 57.19 166 PRO A O 1
ATOM 1312 N N . LYS A 1 167 ? -37.290 8.052 -15.978 1.00 53.47 167 LYS A N 1
ATOM 1313 C CA . LYS A 1 167 ? -37.674 6.895 -15.161 1.00 53.47 167 LYS A CA 1
ATOM 1314 C C . LYS A 1 167 ? -38.130 5.795 -16.117 1.00 53.47 167 LYS A C 1
ATOM 1316 O O . LYS A 1 167 ? -39.164 5.941 -16.768 1.00 53.47 167 LYS A O 1
ATOM 1321 N N . ALA A 1 168 ? -37.331 4.737 -16.234 1.00 54.62 168 ALA A N 1
ATOM 1322 C CA . ALA A 1 168 ? -37.690 3.578 -17.027 1.00 54.62 168 ALA A CA 1
ATOM 1323 C C . ALA A 1 168 ? -38.969 2.991 -16.423 1.00 54.62 168 ALA A C 1
ATOM 1325 O O . ALA A 1 168 ? -38.986 2.569 -15.268 1.00 54.62 168 ALA A O 1
ATOM 1326 N N . GLN A 1 169 ? -40.056 3.016 -17.188 1.00 61.75 169 GLN A N 1
ATOM 1327 C CA . GLN A 1 169 ? -41.197 2.164 -16.890 1.00 61.75 169 GLN A CA 1
ATOM 1328 C C . GLN A 1 169 ? -40.735 0.720 -17.113 1.00 61.75 169 GLN A C 1
ATOM 1330 O O . GLN A 1 169 ? -39.972 0.495 -18.059 1.00 61.75 169 GLN A O 1
ATOM 1335 N N . PRO A 1 170 ? -41.128 -0.247 -16.266 1.00 55.91 170 PRO A N 1
ATOM 1336 C CA . PRO A 1 170 ? -40.738 -1.630 -16.475 1.00 55.91 170 PRO A CA 1
ATOM 1337 C C . PRO A 1 170 ? -41.339 -2.087 -17.805 1.00 55.91 170 PRO A C 1
ATOM 1339 O O . PRO A 1 170 ? -42.541 -2.323 -17.915 1.00 55.91 170 PRO A O 1
ATOM 1342 N N . ALA A 1 171 ? -40.499 -2.141 -18.839 1.00 58.81 171 ALA A N 1
ATOM 1343 C CA . ALA A 1 171 ? -40.839 -2.802 -20.080 1.00 58.81 171 ALA A CA 1
ATOM 1344 C C . ALA A 1 171 ? -41.151 -4.258 -19.731 1.00 58.81 171 ALA A C 1
ATOM 1346 O O . ALA A 1 171 ? -40.441 -4.868 -18.928 1.00 58.81 171 ALA A O 1
ATOM 1347 N N . ALA A 1 172 ? -42.250 -4.771 -20.284 1.00 57.59 172 ALA A N 1
ATOM 1348 C CA . ALA A 1 172 ? -42.661 -6.154 -20.115 1.00 57.59 172 ALA A CA 1
ATOM 1349 C C . ALA A 1 172 ? -41.451 -7.084 -20.274 1.00 57.59 172 ALA A C 1
ATOM 1351 O O . ALA A 1 172 ? -40.659 -6.917 -21.203 1.00 57.59 172 ALA A O 1
ATOM 1352 N N . ILE A 1 173 ? -41.313 -8.030 -19.344 1.00 61.78 173 ILE A N 1
ATOM 1353 C CA . ILE A 1 173 ? -40.299 -9.081 -19.391 1.00 61.78 173 ILE A CA 1
ATOM 1354 C C . ILE A 1 173 ? -40.481 -9.797 -20.733 1.00 61.78 173 ILE A C 1
ATOM 1356 O O . ILE A 1 173 ? -41.459 -10.521 -20.917 1.00 61.78 173 ILE A O 1
ATOM 1360 N N . LEU A 1 174 ? -39.586 -9.551 -21.693 1.00 64.00 174 LEU A N 1
ATOM 1361 C CA . LEU A 1 174 ? -39.454 -10.449 -22.830 1.00 64.00 174 LEU A CA 1
ATOM 1362 C C . LEU A 1 174 ? -38.848 -11.734 -22.279 1.00 64.00 174 LEU A C 1
ATOM 1364 O O . LEU A 1 174 ? -37.774 -11.702 -21.681 1.00 64.00 174 LEU A O 1
ATOM 1368 N N . GLU A 1 175 ? -39.535 -12.855 -22.476 1.00 68.19 175 GLU A N 1
ATOM 1369 C CA . GLU A 1 175 ? -38.916 -14.154 -22.257 1.00 68.19 175 GLU A CA 1
ATOM 1370 C C . GLU A 1 175 ? -37.755 -14.301 -23.240 1.00 68.19 175 GLU A C 1
ATOM 1372 O O . GLU A 1 175 ? -37.939 -14.346 -24.460 1.00 68.19 175 GLU A O 1
ATOM 1377 N N . GLU A 1 176 ? -36.538 -14.327 -22.704 1.00 63.47 176 GLU A N 1
ATOM 1378 C CA . GLU A 1 176 ? -35.356 -14.655 -23.482 1.00 63.47 176 GLU A CA 1
ATOM 1379 C C . GLU A 1 176 ? -35.494 -16.106 -23.949 1.00 63.47 176 GLU A C 1
ATOM 1381 O O . GLU A 1 176 ? -35.506 -17.048 -23.155 1.00 63.47 176 GLU A O 1
ATOM 1386 N N . GLY A 1 177 ? -35.653 -16.282 -25.262 1.00 62.34 177 GLY A N 1
ATOM 1387 C CA . GLY A 1 177 ? -35.697 -17.600 -25.876 1.00 62.34 177 GLY A CA 1
ATOM 1388 C C . GLY A 1 177 ? -34.446 -18.399 -25.514 1.00 62.34 177 GLY A C 1
ATOM 1389 O O . GLY A 1 177 ? -33.336 -17.869 -25.518 1.00 62.34 177 GLY A O 1
ATOM 1390 N N . ILE A 1 178 ? -34.641 -19.685 -25.213 1.00 63.00 178 ILE A N 1
ATOM 1391 C CA . ILE A 1 178 ? -33.585 -20.633 -24.843 1.00 63.00 178 ILE A CA 1
ATOM 1392 C C . ILE A 1 178 ? -32.414 -20.502 -25.823 1.00 63.00 178 ILE A C 1
ATOM 1394 O O . ILE A 1 178 ? -32.529 -20.835 -27.007 1.00 63.00 178 ILE A O 1
ATOM 1398 N N . ILE A 1 179 ? -31.279 -20.029 -25.311 1.00 63.75 179 ILE A N 1
ATOM 1399 C CA . ILE A 1 179 ? -30.040 -19.907 -26.072 1.00 63.75 179 ILE A CA 1
ATOM 1400 C C . ILE A 1 179 ? -29.581 -21.330 -26.394 1.00 63.75 179 ILE A C 1
ATOM 1402 O O . ILE A 1 179 ? -29.095 -22.056 -25.526 1.00 63.75 179 ILE A O 1
ATOM 1406 N N . LYS A 1 180 ? -29.769 -21.773 -27.640 1.00 67.06 180 LYS A N 1
ATOM 1407 C CA . LYS A 1 180 ? -29.181 -23.035 -28.092 1.00 67.06 180 LYS A CA 1
ATOM 1408 C C . LYS A 1 180 ? -27.667 -22.860 -28.081 1.00 67.06 180 LYS A C 1
ATOM 1410 O O . LYS A 1 180 ? -27.142 -21.989 -28.771 1.00 67.06 180 LYS A O 1
ATOM 1415 N N . ALA A 1 181 ? -26.979 -23.680 -27.291 1.00 63.34 181 ALA A N 1
ATOM 1416 C CA . ALA A 1 181 ? -25.528 -23.747 -27.298 1.00 63.34 181 ALA A CA 1
ATOM 1417 C C . ALA A 1 181 ? -25.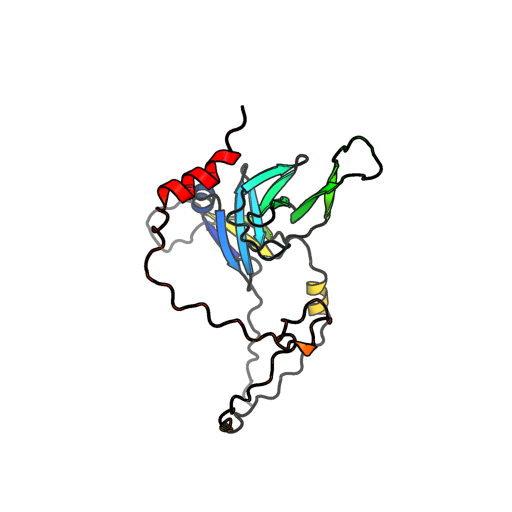061 -24.202 -28.687 1.00 63.34 181 ALA A C 1
ATOM 1419 O O . ALA A 1 181 ? -25.126 -25.379 -29.036 1.00 63.34 181 ALA A O 1
ATOM 1420 N N . GLU A 1 182 ? -24.634 -23.249 -29.505 1.00 67.25 182 GLU A N 1
ATOM 1421 C CA . GLU A 1 182 ? -23.980 -23.527 -30.772 1.00 67.25 182 GLU A CA 1
ATOM 1422 C C . GLU A 1 182 ? -22.499 -23.782 -30.480 1.00 67.25 182 GLU A C 1
ATOM 1424 O O . GLU A 1 182 ? -21.774 -22.887 -30.035 1.00 67.25 182 GLU A O 1
ATOM 1429 N N . ILE A 1 183 ? -22.047 -25.020 -30.687 1.00 65.62 183 ILE A N 1
ATOM 1430 C CA . ILE A 1 183 ? -20.636 -25.384 -30.547 1.00 65.62 183 ILE A CA 1
ATOM 1431 C C . ILE A 1 183 ? -19.879 -24.705 -31.686 1.00 65.62 183 ILE A C 1
ATOM 1433 O O . ILE A 1 183 ? -19.846 -25.184 -32.818 1.00 65.62 183 ILE A O 1
ATOM 1437 N N . ARG A 1 184 ? -19.274 -23.558 -31.383 1.00 59.03 184 ARG A N 1
ATOM 1438 C CA . ARG A 1 184 ? -18.352 -22.888 -32.294 1.00 59.03 184 ARG A CA 1
ATOM 1439 C C . ARG A 1 184 ? -16.959 -23.481 -32.092 1.00 59.03 184 ARG A C 1
ATOM 1441 O O . ARG A 1 184 ? -16.497 -23.532 -30.952 1.00 59.03 184 ARG A O 1
ATOM 1448 N N . PRO A 1 185 ? -16.277 -23.921 -33.161 1.00 66.25 185 PRO A N 1
ATOM 1449 C CA . PRO A 1 185 ? -14.912 -24.416 -33.047 1.00 66.25 185 PRO A CA 1
ATOM 1450 C C . PRO A 1 185 ? -14.012 -23.332 -32.449 1.00 66.25 185 PRO A C 1
ATOM 1452 O O . PRO A 1 185 ? -14.003 -22.198 -32.940 1.00 66.25 185 PRO A O 1
ATOM 1455 N N . ARG A 1 186 ? -13.270 -23.662 -31.388 1.00 60.12 186 ARG A N 1
ATOM 1456 C CA . ARG A 1 186 ? -12.332 -22.719 -30.778 1.00 60.12 186 ARG A CA 1
ATOM 1457 C C . ARG A 1 186 ? -11.198 -22.423 -31.752 1.00 60.12 186 ARG A C 1
ATOM 1459 O O . ARG A 1 186 ? -10.619 -23.3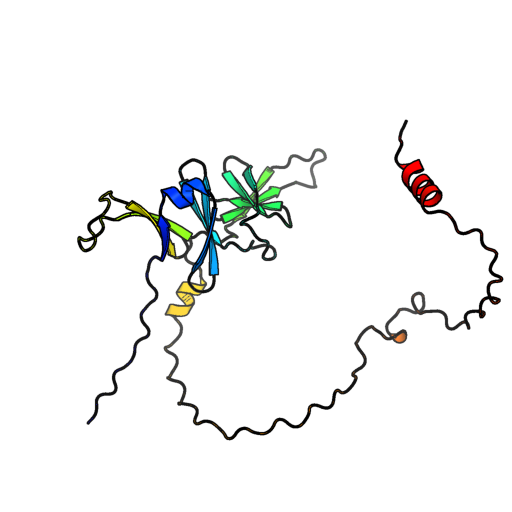22 -32.362 1.00 60.12 186 ARG A O 1
ATOM 1466 N N . LEU A 1 187 ? -10.896 -21.138 -31.910 1.00 62.91 187 LEU A N 1
ATOM 1467 C CA . LEU A 1 187 ? -9.790 -20.687 -32.743 1.00 62.91 187 LEU A CA 1
ATOM 1468 C C . LEU A 1 187 ? -8.476 -21.201 -32.125 1.00 62.91 187 LEU A C 1
ATOM 1470 O O . LEU A 1 187 ? -8.185 -20.878 -30.977 1.00 62.91 187 LEU A O 1
ATOM 1474 N N . GLY A 1 188 ? -7.716 -22.014 -32.865 1.00 63.03 188 GLY A N 1
ATOM 1475 C CA . GLY A 1 188 ? -6.423 -22.567 -32.432 1.00 63.03 188 GLY A CA 1
ATOM 1476 C C . GLY A 1 188 ? -6.425 -24.039 -32.001 1.00 63.03 188 GLY A C 1
ATOM 1477 O O . GLY A 1 188 ? -5.352 -24.601 -31.831 1.00 63.03 188 GLY A O 1
ATOM 1478 N N . GLU A 1 189 ? -7.587 -24.689 -31.872 1.00 68.69 189 GLU A N 1
ATOM 1479 C CA . GLU A 1 189 ? -7.672 -26.128 -31.534 1.00 68.69 189 GLU A CA 1
ATOM 1480 C C . GLU A 1 189 ? -7.554 -27.039 -32.774 1.00 68.69 189 GLU A C 1
ATOM 1482 O O . GLU A 1 189 ? -7.523 -28.261 -32.675 1.00 68.69 189 GLU A O 1
ATOM 1487 N N . ARG A 1 190 ? -7.499 -26.448 -33.972 1.00 70.88 190 ARG A N 1
ATOM 1488 C CA . ARG A 1 190 ? -7.427 -27.179 -35.237 1.00 70.88 190 ARG A CA 1
ATOM 1489 C C . ARG A 1 190 ? -5.974 -27.406 -35.659 1.00 70.88 190 ARG A C 1
ATOM 1491 O O . ARG A 1 190 ? -5.163 -26.480 -35.635 1.00 70.88 190 ARG A O 1
ATOM 1498 N N . ASP A 1 191 ? -5.677 -28.607 -36.143 1.00 69.12 191 ASP A N 1
ATOM 1499 C CA . ASP A 1 191 ? -4.355 -28.986 -36.667 1.00 69.12 191 ASP A CA 1
ATOM 1500 C C . ASP A 1 191 ? -3.916 -28.173 -37.898 1.00 69.12 191 ASP A C 1
ATOM 1502 O O . ASP A 1 191 ? -2.729 -28.047 -38.192 1.00 69.12 191 ASP A O 1
ATOM 1506 N N . ASP A 1 192 ? -4.858 -27.597 -38.646 1.00 71.88 192 ASP A N 1
ATOM 1507 C CA . ASP A 1 192 ? -4.555 -26.774 -39.820 1.00 71.88 192 ASP A CA 1
ATOM 1508 C C . ASP A 1 192 ? -3.891 -25.435 -39.456 1.00 71.88 192 ASP A C 1
ATOM 1510 O O . ASP A 1 192 ? -3.092 -24.931 -40.252 1.00 71.88 192 ASP A O 1
ATOM 1514 N N . THR A 1 193 ? -4.147 -24.921 -38.245 1.00 77.12 193 THR A N 1
ATOM 1515 C CA . THR A 1 193 ? -3.491 -23.742 -37.660 1.00 77.12 193 THR A CA 1
ATOM 1516 C C . THR A 1 193 ? -2.026 -23.979 -37.282 1.00 77.12 193 THR A C 1
ATOM 1518 O O . THR A 1 193 ? -1.294 -23.006 -37.093 1.00 77.12 193 THR A O 1
ATOM 1521 N N . LEU A 1 194 ? -1.574 -25.236 -37.181 1.00 75.44 194 LEU A N 1
ATOM 1522 C CA . LEU A 1 194 ? -0.178 -25.556 -36.884 1.00 75.44 194 LEU A CA 1
ATOM 1523 C C . LEU A 1 194 ? 0.660 -25.581 -38.178 1.00 75.44 194 LEU A C 1
ATOM 1525 O O . LEU A 1 194 ? 0.211 -26.123 -39.199 1.00 75.44 194 LEU A O 1
ATOM 1529 N N . PRO A 1 195 ? 1.882 -25.008 -38.169 1.00 78.88 195 PRO A N 1
ATOM 1530 C CA . PRO A 1 195 ? 2.802 -25.102 -39.299 1.00 78.88 195 PRO A CA 1
ATOM 1531 C C . PRO A 1 195 ? 3.105 -26.573 -39.637 1.00 78.88 195 PRO A C 1
ATOM 1533 O O . PRO A 1 195 ? 3.050 -27.414 -38.742 1.00 78.88 195 PRO A O 1
ATOM 1536 N N . PRO A 1 196 ? 3.450 -26.912 -40.898 1.00 77.44 196 PRO A N 1
ATOM 1537 C CA . PRO A 1 196 ? 3.531 -28.302 -41.370 1.00 77.44 196 PRO A CA 1
ATOM 1538 C C . PRO A 1 196 ? 4.365 -29.242 -40.488 1.00 77.44 196 PRO A C 1
ATOM 1540 O O . PRO A 1 196 ? 3.993 -30.396 -40.314 1.00 77.44 196 PRO A O 1
ATOM 1543 N N . ASN A 1 197 ? 5.438 -28.728 -39.882 1.00 75.88 197 ASN A N 1
ATOM 1544 C CA . ASN A 1 197 ? 6.363 -29.492 -39.037 1.00 75.88 197 ASN A CA 1
ATOM 1545 C C . ASN A 1 197 ? 5.881 -29.664 -37.580 1.00 75.88 197 ASN A C 1
ATOM 1547 O O . ASN A 1 197 ? 6.548 -30.326 -36.795 1.00 75.88 197 ASN A O 1
ATOM 1551 N N . TYR A 1 198 ? 4.763 -29.035 -37.211 1.00 73.69 198 TYR A N 1
ATOM 1552 C CA . TYR A 1 198 ? 4.145 -29.068 -35.879 1.00 73.69 198 TYR A CA 1
ATOM 1553 C C . TYR A 1 198 ? 2.758 -29.722 -35.895 1.00 73.69 198 TYR A C 1
ATOM 1555 O O . TYR A 1 198 ? 2.106 -29.789 -34.859 1.00 73.69 198 TYR A O 1
ATOM 1563 N N . ARG A 1 199 ? 2.297 -30.192 -37.060 1.00 79.25 199 ARG A N 1
ATOM 1564 C CA . ARG A 1 199 ? 1.058 -30.965 -37.178 1.00 79.25 199 ARG A CA 1
ATOM 1565 C C . ARG A 1 199 ? 1.284 -32.373 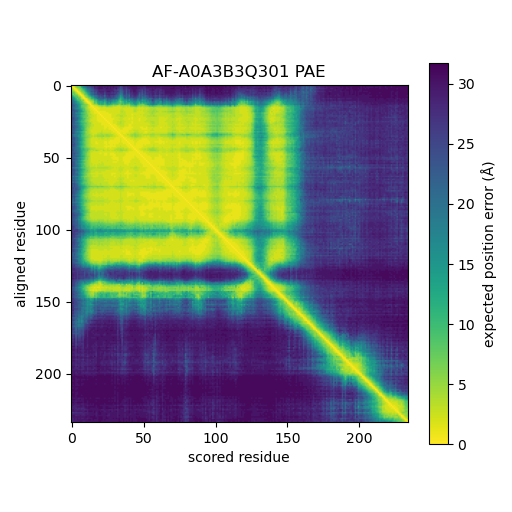-36.659 1.00 79.25 199 ARG A C 1
ATOM 1567 O O . ARG A 1 199 ? 2.330 -32.963 -36.930 1.00 79.25 199 ARG A O 1
ATOM 1574 N N . PHE A 1 200 ? 0.289 -32.935 -35.982 1.00 75.75 200 PHE A N 1
ATOM 1575 C CA . PHE A 1 200 ? 0.359 -34.337 -35.592 1.00 75.75 200 PHE A CA 1
ATOM 1576 C C . PHE A 1 200 ? 0.414 -35.228 -36.850 1.00 75.75 200 PHE A C 1
ATOM 1578 O O . PHE A 1 200 ? -0.417 -35.077 -37.756 1.00 75.75 200 PHE A O 1
ATOM 1585 N N . PRO A 1 201 ? 1.398 -36.138 -36.963 1.00 71.81 201 PRO A N 1
ATOM 1586 C CA . PRO A 1 201 ? 1.466 -37.065 -38.084 1.00 71.81 201 PRO A CA 1
ATOM 1587 C C . PRO A 1 201 ? 0.243 -37.992 -38.063 1.00 71.81 201 PRO A C 1
ATOM 1589 O O . PRO A 1 201 ? -0.076 -38.596 -37.045 1.00 71.81 201 PRO A O 1
ATOM 1592 N N . LYS A 1 202 ? -0.449 -38.111 -39.204 1.00 67.62 202 LYS A N 1
ATOM 1593 C CA . LYS A 1 202 ? -1.663 -38.937 -39.381 1.00 67.62 202 LYS A CA 1
ATOM 1594 C C . LYS A 1 202 ? -1.379 -40.439 -39.498 1.00 67.62 202 LYS A C 1
ATOM 1596 O O . LYS A 1 202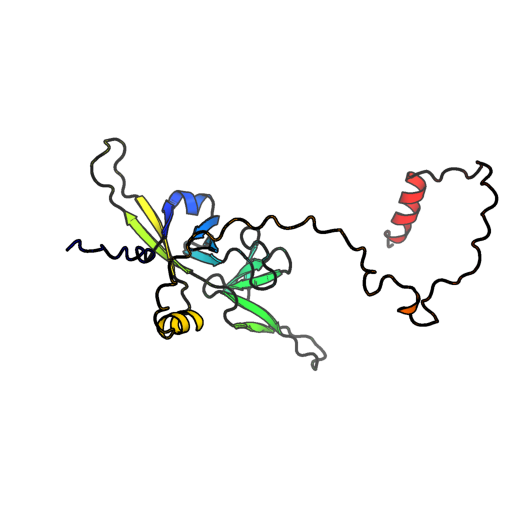 ? -2.211 -41.178 -40.023 1.00 67.62 202 LYS A O 1
ATOM 1601 N N . GLU A 1 203 ? -0.203 -40.890 -39.081 1.00 69.56 203 GLU A N 1
ATOM 1602 C CA . GLU A 1 203 ? 0.087 -42.318 -39.086 1.00 69.56 203 GLU A CA 1
ATOM 1603 C C . GLU A 1 203 ? -0.880 -43.012 -38.120 1.00 69.56 203 GLU A C 1
ATOM 1605 O O . GLU A 1 203 ? -1.106 -42.505 -37.016 1.00 69.56 203 GLU A O 1
ATOM 1610 N N . PRO A 1 204 ? -1.506 -44.137 -38.514 1.00 61.06 204 PRO A N 1
ATOM 1611 C CA . PRO A 1 204 ? -2.239 -44.934 -37.553 1.00 61.06 204 PRO A CA 1
ATOM 1612 C C . PRO A 1 204 ? -1.232 -45.339 -36.486 1.00 61.06 204 PRO A C 1
ATOM 1614 O O . PRO A 1 204 ? -0.259 -46.028 -36.789 1.00 61.06 204 PRO A O 1
ATOM 1617 N N . VAL A 1 205 ? -1.454 -44.888 -35.249 1.00 59.91 205 VAL A N 1
ATOM 1618 C CA . VAL A 1 205 ? -0.755 -45.434 -34.088 1.00 59.91 205 VAL A CA 1
ATOM 1619 C C . VAL A 1 205 ? -0.882 -46.950 -34.229 1.00 59.91 205 VAL A C 1
ATOM 1621 O O . VAL A 1 205 ? -2.019 -47.438 -34.271 1.00 59.91 205 VAL A O 1
ATOM 1624 N N . PRO A 1 206 ? 0.221 -47.705 -34.386 1.00 59.28 206 PRO A N 1
ATOM 1625 C CA . PRO A 1 206 ? 0.142 -49.149 -34.318 1.00 59.28 206 PRO A CA 1
ATOM 1626 C C . PRO A 1 206 ? -0.551 -49.441 -32.999 1.00 59.28 206 PRO A C 1
ATOM 1628 O O . PRO A 1 206 ? -0.083 -48.980 -31.956 1.00 59.28 206 PRO A O 1
ATOM 1631 N N . VAL A 1 207 ? -1.704 -50.113 -33.039 1.00 61.00 207 VAL A N 1
ATOM 1632 C CA . VAL A 1 207 ? -2.335 -50.575 -31.807 1.00 61.00 207 VAL A CA 1
ATOM 1633 C C . VAL A 1 207 ? -1.254 -51.384 -31.116 1.00 61.00 207 VAL A C 1
ATOM 1635 O O . VAL A 1 207 ? -0.783 -52.378 -31.676 1.00 61.00 207 VAL A O 1
ATOM 1638 N N . ALA A 1 208 ? -0.777 -50.879 -29.976 1.00 54.41 208 ALA A N 1
ATOM 1639 C CA . ALA A 1 208 ? 0.255 -51.554 -29.219 1.00 54.41 208 ALA A CA 1
ATOM 1640 C C . ALA A 1 208 ? -0.204 -53.008 -29.045 1.00 54.41 208 ALA A C 1
ATOM 1642 O O . ALA A 1 208 ? -1.397 -53.221 -28.782 1.00 54.41 208 ALA A O 1
ATOM 1643 N N . PRO A 1 209 ? 0.673 -54.010 -29.238 1.00 54.91 209 PRO A N 1
ATOM 1644 C CA . PRO A 1 209 ? 0.307 -55.368 -28.872 1.00 54.91 209 PRO A CA 1
ATOM 1645 C C . PRO A 1 209 ? -0.228 -55.306 -27.444 1.00 54.91 209 PRO A C 1
ATOM 1647 O O . PRO A 1 209 ? 0.386 -54.652 -26.597 1.00 54.91 209 PRO A O 1
ATOM 1650 N N . VAL A 1 210 ? -1.409 -55.894 -27.219 1.00 58.25 210 VAL A N 1
ATOM 1651 C CA . VAL A 1 210 ? -2.033 -55.968 -25.894 1.00 58.25 210 VAL A CA 1
ATOM 1652 C C . VAL A 1 210 ? -0.932 -56.353 -24.923 1.00 58.25 210 VAL A C 1
ATOM 1654 O O . VAL A 1 210 ? -0.316 -57.407 -25.094 1.00 58.25 210 VAL A O 1
ATOM 1657 N N . ALA A 1 211 ? -0.619 -55.449 -23.993 1.00 49.56 211 ALA A N 1
ATOM 1658 C CA . ALA A 1 211 ? 0.431 -55.680 -23.027 1.00 49.56 211 ALA A CA 1
ATOM 1659 C C . ALA A 1 211 ? 0.091 -56.987 -22.314 1.00 49.56 211 ALA A C 1
ATOM 1661 O O . ALA A 1 211 ? -0.910 -57.084 -21.606 1.00 49.56 211 ALA A O 1
ATOM 1662 N N . VAL A 1 212 ? 0.905 -58.013 -22.549 1.00 57.09 212 VAL A N 1
ATOM 1663 C CA . VAL A 1 212 ? 1.015 -59.111 -21.603 1.00 57.09 212 VAL A CA 1
ATOM 1664 C C . VAL A 1 212 ? 1.455 -58.435 -20.309 1.00 57.09 212 VAL A C 1
ATOM 1666 O O . VAL A 1 212 ? 2.505 -57.791 -20.296 1.00 57.09 212 VAL A O 1
ATOM 1669 N N . GLU A 1 213 ? 0.622 -58.505 -19.269 1.00 59.00 213 GLU A N 1
ATOM 1670 C CA . GLU A 1 213 ? 0.971 -58.089 -17.909 1.00 59.00 213 GLU A CA 1
ATOM 1671 C C . GLU A 1 213 ? 2.214 -58.863 -17.478 1.00 59.00 213 GLU A C 1
ATOM 1673 O O . GLU A 1 213 ? 2.107 -59.964 -16.963 1.00 59.00 213 GLU A O 1
ATOM 1678 N N . ASN A 1 214 ? 3.391 -58.327 -17.779 1.00 61.81 214 ASN A N 1
ATOM 1679 C CA . ASN A 1 214 ? 4.689 -58.734 -17.256 1.00 61.81 214 ASN A CA 1
ATOM 1680 C C . ASN A 1 214 ? 5.684 -57.589 -17.497 1.00 61.81 214 ASN A C 1
ATOM 1682 O O . ASN A 1 214 ? 6.765 -57.775 -18.049 1.00 61.81 214 ASN A O 1
ATOM 1686 N N . THR A 1 215 ? 5.317 -56.373 -17.097 1.00 55.66 215 THR A N 1
ATOM 1687 C CA . THR A 1 215 ? 6.321 -55.378 -16.711 1.00 55.66 215 THR A CA 1
ATOM 1688 C C . THR A 1 215 ? 6.444 -55.456 -15.195 1.00 55.66 215 THR A C 1
ATOM 1690 O O . THR A 1 215 ? 5.414 -55.297 -14.533 1.00 55.66 215 THR A O 1
ATOM 1693 N N . PRO A 1 216 ? 7.633 -55.699 -14.610 1.00 61.38 216 PRO A N 1
ATOM 1694 C CA . PRO A 1 216 ? 7.788 -55.479 -13.181 1.00 61.38 216 PRO A CA 1
ATOM 1695 C C . PRO A 1 216 ? 7.422 -54.018 -12.916 1.00 61.38 216 PRO A C 1
ATOM 1697 O O . PRO A 1 216 ? 7.978 -53.111 -13.538 1.00 61.38 216 PRO A O 1
ATOM 1700 N N . ALA A 1 217 ? 6.413 -53.798 -12.076 1.00 63.62 217 ALA A N 1
ATOM 1701 C CA . ALA A 1 217 ? 6.052 -52.461 -11.642 1.00 63.62 217 ALA A CA 1
ATOM 1702 C C . ALA A 1 217 ? 7.301 -51.837 -11.010 1.00 63.62 217 ALA A C 1
ATOM 1704 O O . ALA A 1 217 ? 7.840 -52.403 -10.060 1.00 63.62 217 ALA A O 1
ATOM 1705 N N . MET A 1 218 ? 7.789 -50.723 -11.564 1.00 67.81 218 MET A N 1
ATOM 1706 C CA . MET A 1 218 ? 8.834 -49.958 -10.890 1.00 67.81 218 MET A CA 1
ATOM 1707 C C . MET A 1 218 ? 8.235 -49.434 -9.591 1.00 67.81 218 MET A C 1
ATOM 1709 O O . MET A 1 218 ? 7.202 -48.761 -9.592 1.00 67.81 218 MET A O 1
ATOM 1713 N N . ASP A 1 219 ? 8.845 -49.820 -8.484 1.00 75.81 219 ASP A N 1
ATOM 1714 C CA . ASP A 1 219 ? 8.482 -49.366 -7.161 1.00 75.81 219 ASP A CA 1
ATOM 1715 C C . ASP A 1 219 ? 8.808 -47.873 -7.016 1.00 75.81 219 ASP A C 1
ATOM 1717 O O . ASP A 1 219 ? 9.754 -47.341 -7.595 1.00 75.81 219 ASP A O 1
ATOM 1721 N N . SER A 1 220 ? 7.986 -47.153 -6.258 1.00 72.50 220 SER A N 1
ATOM 1722 C CA . SER A 1 220 ? 8.145 -45.705 -6.093 1.00 72.50 220 SER A CA 1
ATOM 1723 C C . SER A 1 220 ? 9.469 -45.315 -5.434 1.00 72.50 220 SER A C 1
ATOM 1725 O O . SER A 1 220 ? 9.902 -44.175 -5.581 1.00 72.50 220 SER A O 1
ATOM 1727 N N . GLU A 1 221 ? 10.101 -46.235 -4.703 1.00 72.81 221 GLU A N 1
ATOM 1728 C CA . GLU A 1 221 ? 11.368 -45.984 -4.018 1.00 72.81 221 GLU A CA 1
ATOM 1729 C C . GLU A 1 221 ? 12.538 -45.965 -5.004 1.00 72.81 221 GLU A C 1
ATOM 1731 O O . GLU A 1 221 ? 13.300 -44.998 -5.003 1.00 72.81 221 GLU A O 1
ATOM 1736 N N . THR A 1 222 ? 12.622 -46.923 -5.935 1.00 74.88 222 THR A N 1
ATOM 1737 C CA . THR A 1 222 ? 13.619 -46.862 -7.021 1.00 74.88 222 THR A CA 1
ATOM 1738 C C . THR A 1 222 ? 13.428 -45.645 -7.927 1.00 74.88 222 THR A C 1
ATOM 1740 O O . THR A 1 222 ? 14.408 -45.041 -8.364 1.00 74.88 222 THR A O 1
ATOM 1743 N N . ALA A 1 223 ? 12.183 -45.219 -8.165 1.00 79.06 223 ALA A N 1
ATOM 1744 C CA . ALA A 1 223 ? 11.906 -44.002 -8.927 1.00 79.06 223 ALA A CA 1
ATOM 1745 C C . ALA A 1 223 ? 12.404 -42.728 -8.216 1.00 79.06 223 ALA A C 1
ATOM 1747 O O . ALA A 1 223 ? 12.887 -41.809 -8.879 1.00 79.06 223 ALA A O 1
ATOM 1748 N N . LEU A 1 224 ? 12.303 -42.663 -6.884 1.00 77.12 224 LEU A N 1
ATOM 1749 C CA . LEU A 1 224 ? 12.814 -41.534 -6.104 1.00 77.12 224 LEU A CA 1
ATOM 1750 C C . LEU A 1 224 ? 14.345 -41.502 -6.089 1.00 77.12 224 LEU A C 1
ATOM 1752 O O . LEU A 1 224 ? 14.904 -40.420 -6.231 1.00 77.12 224 LEU A O 1
ATOM 1756 N N . ASP A 1 225 ? 15.002 -42.659 -6.004 1.00 74.69 225 ASP A N 1
ATOM 1757 C CA . ASP A 1 225 ? 16.468 -42.758 -5.954 1.00 74.69 225 ASP A CA 1
ATOM 1758 C C . ASP A 1 225 ? 17.135 -42.329 -7.277 1.00 74.69 225 ASP A C 1
ATOM 1760 O O . ASP A 1 225 ? 18.167 -41.656 -7.292 1.00 74.69 225 ASP A O 1
ATOM 1764 N N . ILE A 1 226 ? 16.491 -42.624 -8.414 1.00 78.62 226 ILE A N 1
ATOM 1765 C CA . ILE A 1 226 ? 16.932 -42.145 -9.736 1.00 78.62 226 ILE A CA 1
ATOM 1766 C C . ILE A 1 226 ? 16.831 -40.614 -9.833 1.00 78.62 226 ILE A C 1
ATOM 1768 O O . ILE A 1 226 ? 17.682 -39.974 -10.445 1.00 78.62 226 ILE A O 1
ATOM 1772 N N . LEU A 1 227 ? 15.800 -40.012 -9.232 1.00 78.00 227 LEU A N 1
ATOM 1773 C CA . LEU A 1 227 ? 15.584 -38.563 -9.285 1.00 78.00 227 LEU A CA 1
ATOM 1774 C C . LEU A 1 227 ? 16.487 -37.789 -8.315 1.00 78.00 227 LEU A C 1
ATOM 1776 O O . LEU A 1 227 ? 16.762 -36.611 -8.547 1.00 78.00 227 LEU A O 1
ATOM 1780 N N . THR A 1 228 ? 16.944 -38.422 -7.235 1.00 76.50 228 THR A N 1
ATOM 1781 C CA . THR A 1 228 ? 17.809 -37.798 -6.223 1.00 76.50 228 THR A CA 1
ATOM 1782 C C . THR A 1 228 ? 19.300 -38.006 -6.485 1.00 76.50 228 THR A C 1
ATOM 1784 O O . THR A 1 228 ? 20.102 -37.220 -5.975 1.00 76.50 228 THR A O 1
ATOM 1787 N N . GLY A 1 229 ? 19.682 -38.992 -7.306 1.00 69.50 229 GLY A N 1
ATOM 1788 C CA . GLY A 1 229 ? 21.081 -39.313 -7.619 1.00 69.50 229 GLY A CA 1
ATOM 1789 C C . GLY A 1 229 ? 21.893 -38.162 -8.229 1.00 69.50 229 GLY A C 1
ATOM 1790 O O . GLY A 1 229 ? 23.073 -38.022 -7.919 1.00 69.50 229 GLY A O 1
ATOM 1791 N N . ASP A 1 230 ? 21.258 -37.279 -9.006 1.00 68.00 230 ASP A N 1
ATOM 1792 C CA . ASP A 1 230 ? 21.932 -36.152 -9.678 1.00 68.00 230 ASP A CA 1
ATOM 1793 C C . ASP A 1 230 ? 22.045 -34.877 -8.814 1.00 68.00 230 ASP A C 1
ATOM 1795 O O . ASP A 1 230 ? 22.641 -33.884 -9.239 1.00 68.00 230 ASP A O 1
ATOM 1799 N N . PHE A 1 231 ? 21.495 -34.874 -7.593 1.00 68.00 231 PHE A N 1
ATOM 1800 C CA . PHE A 1 231 ? 21.540 -33.717 -6.684 1.00 68.00 231 PHE A CA 1
ATOM 1801 C C . PHE A 1 231 ? 22.643 -33.789 -5.621 1.00 68.00 231 PHE A C 1
ATOM 1803 O O . PHE A 1 231 ? 22.840 -32.818 -4.884 1.00 68.00 231 PHE A O 1
ATOM 1810 N N . ILE A 1 232 ? 23.390 -34.893 -5.544 1.00 62.72 232 ILE A N 1
ATOM 1811 C CA . ILE A 1 232 ? 24.524 -35.018 -4.624 1.00 62.72 232 ILE A CA 1
ATOM 1812 C C . ILE A 1 232 ? 25.808 -34.685 -5.389 1.00 62.72 232 ILE A C 1
ATOM 1814 O O . ILE A 1 232 ? 26.376 -35.513 -6.095 1.00 62.72 232 ILE A O 1
ATOM 1818 N N . LEU A 1 233 ? 26.249 -33.433 -5.260 1.00 65.25 233 LEU A N 1
ATOM 1819 C CA . LEU A 1 233 ? 27.581 -32.996 -5.689 1.00 65.25 233 LEU A CA 1
ATOM 1820 C C . LEU A 1 233 ? 28.654 -33.505 -4.696 1.00 65.25 233 LEU A C 1
ATOM 1822 O O . LEU A 1 233 ? 28.326 -33.678 -3.520 1.00 65.25 233 LEU A O 1
ATOM 1826 N N . PRO A 1 234 ? 29.906 -33.742 -5.145 1.00 62.91 234 PRO A N 1
ATOM 1827 C CA . PRO A 1 234 ? 31.007 -34.209 -4.294 1.00 62.91 234 PRO A CA 1
ATOM 1828 C C . PRO A 1 234 ? 31.453 -33.194 -3.233 1.00 62.91 234 PRO A C 1
ATOM 1830 O O . PRO A 1 234 ? 31.341 -31.969 -3.482 1.00 62.91 234 PRO A O 1
#

Sequence (234 aa):
MSAEEKNEDPSPPSSYFIGKREDIVKVKRVTKFINGRDVLVLYHNGTFHAMDMRCYHSGGPLQNGDIEEFSGKLCIVCPWHKYKITLLEGEGLYQAVDPSQKVLKPKWASKGIKQRVHLVKEQTQNTTPYDSKSRLPVDVVSVSHSKHVSAFSNFSTNLPASKPAPKAQPAAILEEGIIKAEIRPRLGERDDTLPPNYRFPKEPVPVAPVAVENTPAMDSETALDILTGDFILP

Foldseek 3Di:
DDDDDPPDPPDFDQKDFQWFPVVCLVVQWDWDQDPNFTKIWGDDPNDIWIWGQQALPHGAGLSPFDWDDDPNFTFTQGPPPRFTAGRPQRWTKDFDFDPVDPDTDTDIDTPHRRIWIWDKDWDFDFDDDPDDPDGDTTITIMTGDTPDDDPVVVVVVVDPPPDPDPPDDPDPDDPDPPDPPDPDDDPPPDLVPDDPVPRDDPPPPPPPPPDPPPDPPPDVVVVVCVVCVVVDDD

Organism: NCBI:txid1676925

Radius of gyration: 30.95 Å; Cα contacts (8 Å, |Δi|>4): 290; chains: 1; bounding box: 80×81×74 Å

Secondary structure (DSSP, 8-state):
-------PPPPPPSEEEEEEHHHHHHHSEEEEEETTEEEEEEEETTEEEEEESB-TTT--BGGG-EEEEETTEEEEE-TTT--EEETTT-EEEEEE--TT-SS---EEEEEEE-S-EEEEEEEEE---SS--S----EEEEEEEEESS--TTHHHHTTSPPPPPPP-----------------PPPTT-SGGGS-GGGSPP-PPPP------S-PPPPPHHHHHHHHHGGG---

Solvent-accessible surface area (backbone atoms only — not comparable to full-atom values): 15148 Å² total; per-residue (Å²): 138,83,85,80,82,79,83,72,79,79,76,78,74,74,57,43,83,74,48,47,41,69,60,44,58,73,64,27,56,50,77,47,80,53,97,93,36,55,35,29,37,36,47,56,94,96,39,75,35,29,28,57,23,50,35,73,88,81,55,39,59,38,84,73,26,54,80,49,77,55,96,93,37,55,18,39,27,30,68,82,79,61,50,32,29,29,54,85,62,13,27,34,50,46,70,47,64,57,88,88,45,96,69,75,65,69,39,85,45,71,76,45,72,62,38,61,26,33,39,71,45,82,46,77,45,76,82,74,92,86,72,95,76,86,93,69,77,42,48,30,36,28,42,34,62,57,68,64,84,52,76,65,64,66,47,66,77,69,53,74,82,74,73,81,73,77,81,78,71,86,70,77,84,73,82,78,70,83,80,76,86,74,88,69,83,63,90,77,78,48,63,84,77,37,57,85,94,69,37,83,77,87,66,78,74,72,78,68,74,80,76,70,94,74,69,82,77,80,52,72,64,64,56,48,52,66,69,51,60,82,71,67,77,134